Protein AF-A0A9K3D6G2-F1 (afdb_monomer_lite)

Foldseek 3Di:
DDDDPPPVDQFPDPPDPPPDPDPVCVPQKDKAQLQDCVLVVCDPPSVVQVLRIGIDGPVLSVLQHLAAEDDDDPVQFCWWDGRPDIDRDQDPDPNLRIKTKGADDDPVDRIHIYHRLQCLLSSLLSLLLSCVVPVVSVVCSVSHHDLVSSLVSNVVHAADPVLVVVQVVSCVVVVDGSVCNVPVVVSCVVCVVVD

InterPro domains:
  IPR007346 Endonuclease I [PF04231] (26-185)
  IPR007346 Endonuclease I [PTHR33607] (22-193)
  IPR044925 His-Me finger superfamily [SSF54060] (19-185)

Secondary structure (DSSP, 8-state):
----GGGTTSSS-----TT----TTTTTEEEEESS-GGGTTT-TTGGG-TTSEEEEEHHHHHHHTTPPB----GGGEEEEEETTEEESS--SS-GGG-EEEEES--SS-SEEEE--GGGHHHHHHHHHHHHHH-GGGGGGHHHHB-HHHHHHHHHHSPPPHHHHHHHHHHHHHHS---HHHH-THHHHHHHGGG-

Organism: NCBI:txid797122

Sequence (195 aa):
MGCNDQYQHIDYQMHFPRGETNTYYNGQVNCEHTVPQSLFDKEEPMRSDVHHLRPAWKDANSARSNYPFTEIPDEDVYKWYYLDYIRTKQPAKDLDNWSRVLKGVKPDYQYEWEPHVVSRGTIARCVMYFFTMYEDYMYQLEKVGDINLFLKWNDAYPPSDWDMTRNDNAEEWQGNRNPFVDHPELCERAYQDML

Structure (mmCIF, N/CA/C/O backbone):
data_AF-A0A9K3D6G2-F1
#
_entry.id   AF-A0A9K3D6G2-F1
#
loop_
_atom_site.group_PDB
_atom_site.id
_atom_site.type_symbol
_atom_site.label_atom_id
_atom_site.label_alt_id
_atom_site.label_comp_id
_atom_site.label_asym_id
_atom_site.label_entity_id
_atom_site.label_seq_id
_atom_site.pdbx_PDB_ins_code
_atom_site.Cartn_x
_atom_site.Cartn_y
_atom_site.Cartn_z
_atom_site.occupancy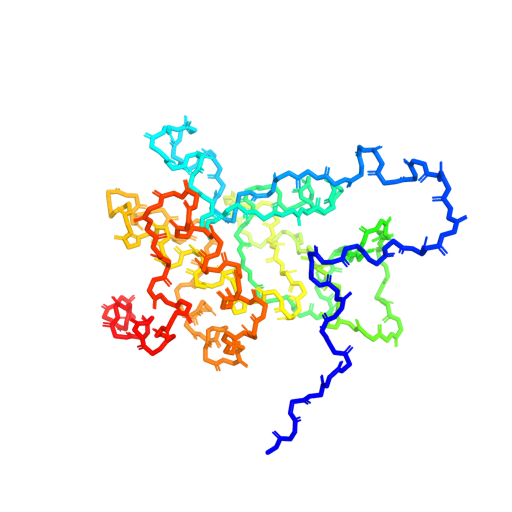
_atom_site.B_iso_or_equiv
_atom_site.auth_seq_id
_atom_site.auth_comp_id
_atom_site.auth_asym_id
_atom_site.auth_atom_id
_atom_site.pdbx_PDB_model_num
ATOM 1 N N . MET A 1 1 ? -3.318 -26.074 -8.808 1.00 34.91 1 MET A N 1
ATOM 2 C CA . MET A 1 1 ? -2.285 -25.273 -9.496 1.00 34.91 1 MET A CA 1
ATOM 3 C C . MET A 1 1 ? -1.314 -24.837 -8.422 1.00 34.91 1 MET A C 1
ATOM 5 O O . MET A 1 1 ? -1.763 -24.268 -7.440 1.00 34.91 1 MET A O 1
ATOM 9 N N . GLY A 1 2 ? -0.060 -25.283 -8.510 1.00 29.59 2 GLY A N 1
ATOM 10 C CA . GLY A 1 2 ? 0.918 -25.111 -7.437 1.00 29.59 2 GLY A CA 1
ATOM 11 C C . GLY A 1 2 ? 1.273 -23.642 -7.261 1.00 29.59 2 GLY A C 1
ATOM 12 O O . GLY A 1 2 ? 1.685 -23.002 -8.226 1.00 29.59 2 GLY A O 1
ATOM 13 N N . CYS A 1 3 ? 1.087 -23.133 -6.043 1.00 33.53 3 CYS A N 1
ATOM 14 C CA . CYS A 1 3 ? 1.686 -21.881 -5.607 1.00 33.53 3 CYS A CA 1
ATOM 15 C C . CYS A 1 3 ? 3.198 -22.022 -5.804 1.00 33.53 3 CYS A C 1
ATOM 17 O O . CYS A 1 3 ? 3.812 -22.964 -5.305 1.00 33.53 3 CYS A O 1
ATOM 19 N N . ASN A 1 4 ? 3.771 -21.176 -6.651 1.00 31.22 4 ASN A N 1
ATOM 20 C CA . ASN A 1 4 ? 5.179 -21.250 -6.987 1.00 31.22 4 ASN A CA 1
ATOM 21 C C . ASN A 1 4 ? 5.948 -20.657 -5.796 1.00 31.22 4 ASN A C 1
ATOM 23 O O . ASN A 1 4 ? 5.998 -19.438 -5.644 1.00 31.22 4 ASN A O 1
ATOM 27 N N . ASP A 1 5 ? 6.549 -21.510 -4.961 1.00 34.91 5 ASP A N 1
ATOM 28 C CA . ASP A 1 5 ? 7.344 -21.154 -3.765 1.00 34.91 5 ASP A CA 1
ATOM 29 C C . ASP A 1 5 ? 8.550 -20.229 -4.049 1.00 34.91 5 ASP A C 1
ATOM 31 O O . ASP A 1 5 ? 9.309 -19.872 -3.153 1.00 34.91 5 ASP A O 1
ATOM 35 N N . GLN A 1 6 ? 8.744 -19.800 -5.297 1.00 30.64 6 GLN A N 1
ATOM 36 C CA . GLN A 1 6 ? 9.822 -18.900 -5.705 1.00 30.64 6 GLN A CA 1
ATOM 37 C C . GLN A 1 6 ? 9.570 -17.425 -5.356 1.00 30.64 6 GLN A C 1
ATOM 39 O O . GLN A 1 6 ? 10.491 -16.618 -5.456 1.00 30.64 6 GLN A O 1
ATOM 44 N N . TYR A 1 7 ? 8.356 -17.074 -4.923 1.00 36.62 7 TYR A N 1
ATOM 45 C CA . TYR A 1 7 ? 7.963 -15.697 -4.601 1.00 36.62 7 TYR A CA 1
ATOM 46 C C . TYR A 1 7 ? 7.916 -15.391 -3.093 1.00 36.62 7 TYR A C 1
ATOM 48 O O . TYR A 1 7 ? 7.661 -14.252 -2.711 1.00 36.62 7 TYR A O 1
ATOM 56 N N . GLN A 1 8 ? 8.222 -16.363 -2.224 1.00 36.78 8 GLN A N 1
ATOM 57 C CA . GLN A 1 8 ? 8.076 -16.228 -0.763 1.00 36.78 8 GLN A CA 1
ATOM 58 C C . GLN A 1 8 ? 9.119 -15.322 -0.071 1.00 36.78 8 GLN A C 1
ATOM 60 O O . GLN A 1 8 ? 9.129 -15.219 1.155 1.00 36.78 8 GLN A O 1
ATOM 65 N N . HIS A 1 9 ? 10.032 -14.681 -0.808 1.00 43.44 9 HIS A N 1
ATOM 66 C CA . HIS A 1 9 ? 11.261 -14.133 -0.208 1.00 43.44 9 HIS A CA 1
ATOM 67 C C . HIS A 1 9 ? 11.603 -12.686 -0.567 1.00 43.44 9 HIS A C 1
ATOM 69 O O . HIS A 1 9 ? 12.723 -12.252 -0.307 1.00 43.44 9 HIS A O 1
ATOM 75 N N . ILE A 1 10 ? 10.671 -11.927 -1.143 1.00 43.28 10 ILE A N 1
ATOM 76 C CA . ILE A 1 10 ? 10.917 -10.516 -1.490 1.00 43.28 10 ILE A CA 1
ATOM 77 C C . ILE A 1 10 ? 10.096 -9.516 -0.675 1.00 43.28 10 ILE A C 1
ATOM 79 O O . ILE A 1 10 ? 10.413 -8.331 -0.714 1.00 43.28 10 ILE A O 1
ATOM 83 N N . ASP A 1 11 ? 9.126 -9.986 0.117 1.00 41.53 11 ASP A N 1
ATOM 84 C CA . ASP A 1 11 ? 8.379 -9.140 1.044 1.00 41.53 11 ASP A CA 1
ATOM 85 C C . ASP A 1 11 ? 8.816 -9.356 2.490 1.00 41.53 11 ASP A C 1
ATOM 87 O O . ASP A 1 11 ? 8.747 -10.458 3.032 1.00 41.53 11 ASP A O 1
ATOM 91 N N . TYR A 1 12 ? 9.271 -8.266 3.109 1.00 49.69 12 TYR A N 1
ATOM 92 C CA . TYR A 1 12 ? 9.470 -8.082 4.552 1.00 49.69 12 TYR A CA 1
ATOM 93 C C . TYR A 1 12 ? 10.438 -9.029 5.287 1.00 49.69 12 TYR A C 1
ATOM 95 O O . TYR A 1 12 ? 10.780 -8.761 6.440 1.00 49.69 12 TYR A O 1
ATOM 103 N N . GLN A 1 13 ? 10.962 -10.070 4.641 1.00 43.31 13 GLN A N 1
ATOM 104 C CA . GLN A 1 13 ? 12.148 -10.791 5.087 1.00 43.31 13 GLN A CA 1
ATOM 105 C C . GLN A 1 13 ? 13.383 -10.247 4.373 1.00 43.31 13 GLN A C 1
ATOM 107 O O . GLN A 1 13 ? 13.685 -10.599 3.236 1.00 43.31 13 GLN A O 1
ATOM 112 N N . MET A 1 14 ? 14.162 -9.435 5.084 1.00 47.28 14 MET A N 1
ATOM 113 C CA . MET A 1 14 ? 15.577 -9.317 4.753 1.00 47.28 14 MET A CA 1
ATOM 114 C C . MET A 1 14 ? 16.226 -10.647 5.135 1.00 47.28 14 MET A C 1
ATOM 116 O O . MET A 1 14 ? 16.333 -10.967 6.320 1.00 47.28 14 MET A O 1
ATOM 120 N N . HIS A 1 15 ? 16.629 -11.455 4.154 1.00 38.66 15 HIS A N 1
ATOM 121 C CA . HIS A 1 15 ? 17.453 -12.620 4.453 1.00 38.66 15 HIS A CA 1
ATOM 122 C C . HIS A 1 15 ? 18.828 -12.120 4.902 1.00 38.66 15 HIS A C 1
ATOM 124 O O . HIS A 1 15 ? 19.667 -11.763 4.079 1.00 38.66 15 HIS A O 1
ATOM 130 N N . PHE A 1 16 ? 19.050 -12.054 6.214 1.00 45.72 16 PHE A N 1
ATOM 131 C CA . PHE A 1 16 ? 20.369 -11.783 6.771 1.00 45.72 16 PHE A CA 1
ATOM 132 C C . PHE A 1 16 ? 21.244 -13.015 6.522 1.00 45.72 16 PHE A C 1
ATOM 134 O O . PHE A 1 16 ? 20.964 -14.066 7.113 1.00 45.72 16 PHE A O 1
ATOM 141 N N . PRO A 1 17 ? 22.294 -12.946 5.684 1.00 41.28 17 PRO A N 1
ATOM 142 C CA . PRO A 1 17 ? 23.240 -14.045 5.608 1.00 41.28 17 PRO A CA 1
ATOM 143 C C . PRO A 1 17 ? 23.823 -14.263 7.010 1.00 41.28 17 PRO A C 1
ATOM 145 O O . PRO A 1 17 ? 24.460 -13.378 7.586 1.00 41.28 17 PRO A O 1
ATOM 148 N N . ARG A 1 18 ? 23.572 -15.440 7.601 1.00 39.31 18 ARG A N 1
ATOM 149 C CA . ARG A 1 18 ? 24.208 -15.838 8.864 1.00 39.31 18 ARG A CA 1
ATOM 150 C C . ARG A 1 18 ? 25.716 -15.896 8.617 1.00 39.31 18 ARG A C 1
ATOM 152 O O . ARG A 1 18 ? 26.194 -16.842 8.002 1.00 39.31 18 ARG A O 1
ATOM 159 N N . GLY A 1 19 ? 26.448 -14.886 9.080 1.00 46.22 19 GLY A N 1
ATOM 160 C CA . GLY A 1 19 ? 27.905 -14.826 8.934 1.00 46.22 19 GLY A CA 1
ATOM 161 C C . GLY A 1 19 ? 28.498 -13.426 8.815 1.00 46.22 19 GLY A C 1
ATOM 162 O O . GLY A 1 19 ? 29.707 -13.287 8.970 1.00 46.22 19 GLY A O 1
ATOM 163 N N . GLU A 1 20 ? 27.684 -12.390 8.598 1.00 52.53 20 GLU A N 1
ATOM 164 C CA . GLU A 1 20 ? 28.182 -11.018 8.485 1.00 52.53 20 GLU A CA 1
ATOM 165 C C . GLU A 1 20 ? 27.753 -10.159 9.680 1.00 52.53 20 GLU A C 1
ATOM 167 O O . GLU A 1 20 ? 26.570 -9.983 9.955 1.00 52.53 20 GLU A O 1
ATOM 172 N N . THR A 1 21 ? 28.721 -9.568 10.384 1.00 51.25 21 THR A N 1
ATOM 173 C CA . THR A 1 21 ? 28.494 -8.523 11.402 1.00 51.25 21 THR A CA 1
ATOM 174 C C . THR A 1 21 ? 28.355 -7.135 10.763 1.00 51.25 21 THR A C 1
ATOM 176 O O . THR A 1 21 ? 28.722 -6.127 11.366 1.00 51.25 21 THR A O 1
ATOM 179 N N . ASN A 1 22 ? 27.924 -7.076 9.502 1.00 51.22 22 ASN A N 1
ATOM 180 C CA . ASN A 1 22 ? 27.900 -5.855 8.712 1.00 51.22 22 ASN A CA 1
ATOM 181 C C . ASN A 1 22 ? 26.559 -5.138 8.907 1.00 51.22 22 ASN A C 1
ATOM 183 O O . ASN A 1 22 ? 25.495 -5.713 8.693 1.00 51.22 22 ASN A O 1
ATOM 187 N N . THR A 1 23 ? 26.590 -3.862 9.286 1.00 53.00 23 THR A N 1
ATOM 188 C CA . THR A 1 23 ? 25.390 -3.037 9.515 1.00 53.00 23 THR A CA 1
ATOM 189 C C . THR A 1 23 ? 24.789 -2.506 8.210 1.00 53.00 23 THR A C 1
ATOM 191 O O . THR A 1 23 ? 24.212 -1.423 8.208 1.00 53.00 23 THR A O 1
ATOM 194 N N . TYR A 1 24 ? 24.963 -3.223 7.096 1.00 54.28 24 TYR A N 1
ATOM 195 C CA . TYR A 1 24 ? 24.691 -2.759 5.729 1.00 54.28 24 TYR A CA 1
ATOM 196 C C . TYR A 1 24 ? 23.280 -2.169 5.558 1.00 54.28 24 TYR A C 1
ATOM 198 O O . TYR A 1 24 ? 23.103 -1.187 4.850 1.00 54.28 24 TYR A O 1
ATOM 206 N N . TYR A 1 25 ? 22.305 -2.686 6.306 1.00 57.81 25 TYR A N 1
ATOM 207 C CA . TYR A 1 25 ? 20.902 -2.278 6.227 1.00 57.81 25 TYR A CA 1
ATOM 208 C C . TYR A 1 25 ? 20.491 -1.169 7.214 1.00 57.81 25 TYR A C 1
ATOM 210 O O . TYR A 1 25 ? 19.337 -0.731 7.215 1.00 57.81 25 TYR A O 1
ATOM 218 N N . ASN A 1 26 ? 21.407 -0.685 8.062 1.00 60.47 26 ASN A N 1
ATOM 219 C CA . ASN A 1 26 ? 21.105 0.350 9.050 1.00 60.47 26 ASN A CA 1
ATOM 220 C C . ASN A 1 26 ? 20.795 1.687 8.351 1.00 60.47 26 ASN A C 1
ATOM 222 O O . ASN A 1 26 ? 21.677 2.321 7.774 1.00 60.47 26 ASN A O 1
ATOM 226 N N . GLY A 1 27 ? 19.530 2.112 8.395 1.00 66.50 27 GLY A N 1
ATOM 227 C CA . GLY A 1 27 ? 19.051 3.350 7.771 1.00 66.50 27 GLY A CA 1
ATOM 228 C C . GLY A 1 27 ? 18.559 3.219 6.323 1.00 66.50 27 GLY A C 1
ATOM 229 O O . GLY A 1 27 ? 18.179 4.233 5.733 1.00 66.50 27 GLY A O 1
ATOM 230 N N . GLN A 1 28 ? 18.533 2.003 5.764 1.00 79.06 28 GLN A N 1
ATOM 231 C CA . GLN A 1 28 ? 18.017 1.734 4.414 1.00 79.06 28 GLN A CA 1
ATOM 232 C C . GLN A 1 28 ? 16.548 1.285 4.393 1.00 79.06 28 GLN A C 1
ATOM 234 O O . GLN A 1 28 ? 15.912 1.363 3.347 1.00 79.06 28 GLN A O 1
ATOM 239 N N . VAL A 1 29 ? 15.995 0.864 5.534 1.00 82.62 29 VAL A N 1
ATOM 240 C CA . VAL A 1 29 ? 14.584 0.479 5.693 1.00 82.62 29 VAL A CA 1
ATOM 241 C C . VAL A 1 29 ? 13.899 1.431 6.672 1.00 82.62 29 VAL A C 1
ATOM 243 O O . VAL A 1 29 ? 14.488 1.830 7.679 1.00 82.62 29 VAL A O 1
ATOM 246 N N . ASN A 1 30 ? 12.661 1.815 6.379 1.00 86.94 30 ASN A N 1
ATOM 247 C CA . ASN A 1 30 ? 11.806 2.628 7.239 1.00 86.94 30 ASN A CA 1
ATOM 248 C C . ASN A 1 30 ? 10.366 2.081 7.269 1.00 86.94 30 ASN A C 1
ATOM 250 O O . ASN A 1 30 ? 10.054 1.074 6.639 1.00 86.94 30 ASN A O 1
ATOM 254 N N . CYS A 1 31 ? 9.498 2.722 8.053 1.00 90.06 31 CYS A N 1
ATOM 255 C CA . CYS A 1 31 ? 8.085 2.362 8.135 1.00 90.06 31 CYS A CA 1
ATOM 256 C C . CYS A 1 31 ? 7.290 3.057 7.019 1.00 90.06 31 CYS A C 1
ATOM 258 O O . CYS A 1 31 ? 7.330 4.282 6.894 1.00 90.06 31 CYS A O 1
ATOM 260 N N . GLU A 1 32 ? 6.593 2.263 6.219 1.00 92.31 32 GLU A N 1
ATOM 261 C CA . GLU A 1 32 ? 5.608 2.650 5.217 1.00 92.31 32 GLU A CA 1
ATOM 262 C C . GLU A 1 32 ? 4.211 2.616 5.833 1.00 92.31 32 GLU A C 1
ATOM 264 O O . GLU A 1 32 ? 3.803 1.606 6.409 1.00 92.31 32 GLU A O 1
ATOM 269 N N . HIS A 1 33 ? 3.460 3.699 5.655 1.00 96.00 33 HIS A N 1
ATOM 270 C CA . HIS A 1 33 ? 2.028 3.735 5.939 1.00 96.00 33 HIS A CA 1
ATOM 271 C C . HIS A 1 33 ? 1.281 3.488 4.630 1.00 96.00 33 HIS A C 1
ATOM 273 O O . HIS A 1 33 ? 1.238 4.372 3.770 1.00 96.00 33 HIS A O 1
ATOM 279 N N . THR A 1 34 ? 0.692 2.300 4.462 1.00 95.44 34 THR A N 1
ATOM 280 C CA . THR A 1 34 ? -0.022 1.951 3.214 1.00 95.44 34 THR A CA 1
ATOM 281 C C . THR A 1 34 ? -1.141 2.949 2.900 1.00 95.44 34 THR A C 1
ATOM 283 O O . THR A 1 34 ? -1.304 3.327 1.741 1.00 95.44 34 THR A O 1
ATOM 286 N N . VAL A 1 35 ? -1.805 3.504 3.919 1.00 97.62 35 VAL A N 1
ATOM 287 C CA . VAL A 1 35 ? -2.588 4.743 3.800 1.00 97.62 35 VAL A CA 1
ATOM 288 C C . VAL A 1 35 ? -1.713 5.939 4.216 1.00 97.62 35 VAL A C 1
ATOM 290 O O . VAL A 1 35 ? -1.262 5.981 5.361 1.00 97.62 35 VAL A O 1
ATOM 293 N N . PRO A 1 36 ? -1.435 6.924 3.335 1.00 96.38 36 PRO A N 1
ATOM 294 C CA . PRO A 1 36 ? -0.521 8.022 3.652 1.00 96.38 36 PRO A CA 1
ATOM 295 C C . PRO A 1 36 ? -0.970 8.848 4.862 1.00 96.38 36 PRO A C 1
ATOM 297 O O . PRO A 1 36 ? -2.102 9.323 4.915 1.00 96.38 36 PRO A O 1
ATOM 300 N N . GLN A 1 37 ? -0.045 9.130 5.787 1.00 96.44 37 GLN A N 1
ATOM 301 C CA . GLN A 1 37 ? -0.346 9.892 7.010 1.00 96.44 37 GLN A CA 1
ATOM 302 C C . GLN A 1 37 ? -0.930 11.291 6.764 1.00 96.44 37 GLN A C 1
ATOM 304 O O . GLN A 1 37 ? -1.613 11.837 7.625 1.00 96.44 37 GLN A O 1
ATOM 309 N N . SER A 1 38 ? -0.658 11.890 5.601 1.00 95.31 38 SER A N 1
ATOM 310 C CA . SER A 1 38 ? -1.219 13.188 5.211 1.00 95.31 38 SER A CA 1
ATOM 311 C C . SER A 1 38 ? -2.732 13.164 4.995 1.00 95.31 38 SER A C 1
ATOM 313 O O . SER A 1 38 ? -3.329 14.229 4.913 1.00 95.31 38 SER A O 1
ATOM 315 N N . LEU A 1 39 ? -3.339 11.984 4.836 1.00 95.94 39 LEU A N 1
ATOM 316 C CA . LEU A 1 39 ? -4.782 11.843 4.644 1.00 95.94 39 LEU A CA 1
ATOM 317 C C . LEU A 1 39 ? -5.546 11.868 5.972 1.00 95.94 39 LEU A C 1
ATOM 319 O O . LEU A 1 39 ? -6.726 12.169 5.982 1.00 95.94 39 LEU A O 1
ATOM 323 N N . PHE A 1 40 ? -4.897 11.608 7.103 1.00 96.62 40 PHE A N 1
ATOM 324 C CA . PHE A 1 40 ? -5.565 11.561 8.408 1.00 96.62 40 PHE A CA 1
ATOM 325 C C . PHE A 1 40 ? -4.879 12.440 9.456 1.00 96.62 40 PHE A C 1
ATOM 327 O O . PHE A 1 40 ? -4.925 12.159 10.648 1.00 96.62 40 PHE A O 1
ATOM 334 N N . ASP A 1 41 ? -4.174 13.478 9.003 1.00 95.81 41 ASP A N 1
ATOM 335 C CA . ASP A 1 41 ? -3.493 14.461 9.855 1.00 95.81 41 ASP A CA 1
ATOM 336 C C . ASP A 1 41 ? -2.496 13.868 10.868 1.00 95.81 41 ASP A C 1
ATOM 338 O O . ASP A 1 41 ? -2.081 14.537 11.812 1.00 95.81 41 ASP A O 1
ATOM 342 N N . LYS A 1 42 ? -2.016 12.637 10.626 1.00 96.62 42 LYS A N 1
ATOM 343 C CA . LYS A 1 42 ? -1.142 11.873 11.540 1.00 96.62 42 LYS A CA 1
ATOM 344 C C . LYS A 1 42 ? -1.791 11.597 12.905 1.00 96.62 42 LYS A C 1
ATOM 346 O O . LYS A 1 42 ? -1.063 11.384 13.876 1.00 96.62 42 LYS A O 1
ATOM 351 N N . GLU A 1 43 ? -3.116 11.595 12.974 1.00 97.50 43 GLU A N 1
ATOM 352 C CA . GLU A 1 43 ? -3.859 11.338 14.204 1.00 97.50 43 GLU A CA 1
ATOM 353 C C . GLU A 1 43 ? -3.701 9.889 14.689 1.00 97.50 43 GLU A C 1
ATOM 355 O O . GLU A 1 43 ? -3.502 8.948 13.911 1.00 97.50 43 GLU A O 1
ATOM 360 N N . GLU A 1 44 ? -3.782 9.715 16.005 1.00 96.25 44 GLU A N 1
ATOM 361 C CA . GLU A 1 44 ? -3.852 8.402 16.649 1.00 96.25 44 GLU A CA 1
ATOM 362 C C . GLU A 1 44 ? -5.324 7.962 16.772 1.00 96.25 44 GLU A C 1
ATOM 364 O O . GLU A 1 44 ? -6.196 8.812 16.954 1.00 96.25 44 GLU A O 1
ATOM 369 N N . PRO A 1 45 ? -5.640 6.655 16.691 1.00 96.12 45 PRO A N 1
ATOM 370 C CA . PRO A 1 45 ? -4.718 5.513 16.640 1.00 96.12 45 PRO A CA 1
ATOM 371 C C . PRO A 1 45 ? -4.227 5.151 15.228 1.00 96.12 45 PRO A 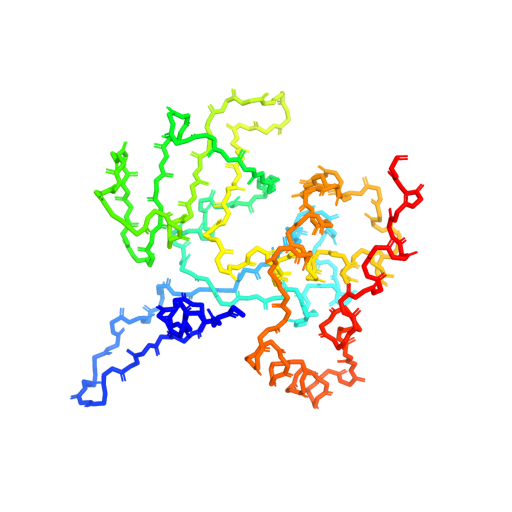C 1
ATOM 373 O O . PRO A 1 45 ? -3.371 4.282 15.085 1.00 96.12 45 PRO A O 1
ATOM 376 N N . MET A 1 46 ? -4.735 5.814 14.182 1.00 97.56 46 MET A N 1
ATOM 377 C CA . MET A 1 46 ? -4.417 5.494 12.784 1.00 97.56 46 MET A CA 1
ATOM 378 C C . MET A 1 46 ? -2.916 5.499 12.522 1.00 97.56 46 MET A C 1
ATOM 380 O O . MET A 1 46 ? -2.403 4.624 11.838 1.00 97.56 46 MET A O 1
ATOM 384 N N . ARG A 1 47 ? -2.169 6.459 13.064 1.00 97.31 47 ARG A N 1
ATOM 385 C CA . ARG A 1 47 ? -0.727 6.544 12.819 1.00 97.31 47 ARG A CA 1
ATOM 386 C C . ARG A 1 47 ? 0.053 5.325 13.323 1.00 97.31 47 ARG A C 1
ATOM 388 O O . ARG A 1 47 ? 1.071 4.986 12.708 1.00 97.31 47 ARG A O 1
ATOM 395 N N . SER A 1 48 ? -0.391 4.708 14.415 1.00 96.69 48 SER A N 1
ATOM 396 C CA . SER A 1 48 ? 0.276 3.579 15.069 1.00 96.69 48 SER A CA 1
ATOM 397 C C . SER A 1 48 ? -0.372 2.215 14.802 1.00 96.69 48 SER A C 1
ATOM 399 O O . SER A 1 48 ? 0.188 1.206 15.227 1.00 96.69 48 SER A O 1
ATOM 401 N N . ASP A 1 49 ? -1.488 2.155 14.066 1.00 98.00 49 ASP A N 1
ATOM 402 C CA . ASP A 1 49 ? -2.166 0.897 13.733 1.00 98.00 49 ASP A CA 1
ATOM 403 C C . ASP A 1 49 ? -1.310 -0.002 12.827 1.00 98.00 49 ASP A C 1
ATOM 405 O O . ASP A 1 49 ? -1.163 0.243 11.626 1.00 98.00 49 ASP A O 1
ATOM 409 N N . VAL A 1 50 ? -0.770 -1.090 13.393 1.00 96.62 50 VAL A N 1
ATOM 410 C CA . VAL A 1 50 ? 0.180 -1.967 12.708 1.00 96.62 50 VAL A CA 1
ATOM 411 C C . VAL A 1 50 ? -0.447 -2.717 11.543 1.00 96.62 50 VAL A C 1
ATOM 413 O O . VAL A 1 50 ? 0.291 -3.206 10.690 1.00 96.62 50 VAL A O 1
ATOM 416 N N . HIS A 1 51 ? -1.769 -2.809 11.426 1.00 97.19 51 HIS A N 1
ATOM 417 C CA . HIS A 1 51 ? -2.410 -3.510 10.314 1.00 97.19 51 HIS A CA 1
ATOM 418 C C . HIS A 1 51 ? -2.171 -2.832 8.968 1.00 97.19 51 HIS A C 1
ATOM 420 O O . HIS A 1 51 ? -2.248 -3.513 7.947 1.00 97.19 51 HIS A O 1
ATOM 426 N N . HIS A 1 52 ? -1.784 -1.551 8.943 1.00 95.94 52 HIS A N 1
ATOM 427 C CA . HIS A 1 52 ? -1.442 -0.823 7.711 1.00 95.94 52 HIS A CA 1
ATOM 428 C C . HIS A 1 52 ? 0.001 -0.275 7.676 1.00 95.94 52 HIS A C 1
ATOM 430 O O . HIS A 1 52 ? 0.389 0.361 6.690 1.00 95.94 52 HIS A O 1
ATOM 436 N N . LEU A 1 53 ? 0.820 -0.593 8.692 1.00 95.06 53 LEU A N 1
ATOM 437 C CA . LEU A 1 53 ? 2.257 -0.281 8.745 1.00 95.06 53 LEU A CA 1
ATOM 438 C C . LEU A 1 53 ? 3.116 -1.404 8.169 1.00 95.06 53 LEU A C 1
ATOM 440 O O . LEU A 1 53 ? 2.979 -2.568 8.547 1.00 95.06 53 LEU A O 1
ATOM 444 N N . ARG A 1 54 ? 4.067 -1.077 7.299 1.00 89.62 54 ARG A N 1
ATOM 445 C CA . ARG A 1 54 ? 4.903 -2.071 6.615 1.00 89.62 54 ARG A CA 1
ATOM 446 C C . ARG A 1 54 ? 6.373 -1.640 6.576 1.00 89.62 54 ARG A C 1
ATOM 448 O O . ARG A 1 54 ? 6.646 -0.463 6.386 1.00 89.62 54 ARG A O 1
ATOM 455 N N . PRO A 1 55 ? 7.354 -2.539 6.766 1.00 88.94 55 PRO A N 1
ATOM 456 C CA . PRO A 1 55 ? 8.752 -2.173 6.555 1.00 88.94 55 PRO A CA 1
ATOM 457 C C . PRO A 1 55 ? 9.043 -2.015 5.060 1.00 88.94 55 PRO A C 1
ATOM 459 O O . PRO A 1 55 ? 8.826 -2.942 4.295 1.00 88.94 55 PRO A O 1
ATOM 462 N N . ALA A 1 56 ? 9.573 -0.878 4.630 1.00 88.19 56 ALA A N 1
ATOM 463 C CA . ALA A 1 56 ? 9.882 -0.624 3.226 1.00 88.19 56 ALA A CA 1
ATOM 464 C C . ALA A 1 56 ? 11.292 -0.071 3.051 1.00 88.19 56 ALA A C 1
ATOM 466 O O . ALA A 1 56 ? 11.846 0.582 3.936 1.00 88.19 56 ALA A O 1
ATOM 467 N N . TRP A 1 57 ? 11.871 -0.303 1.876 1.00 88.62 57 TRP A N 1
ATOM 468 C CA . TRP A 1 57 ? 13.118 0.342 1.488 1.00 88.62 57 TRP A CA 1
ATOM 469 C C . TRP A 1 57 ? 12.918 1.848 1.384 1.00 88.62 57 TRP A C 1
ATOM 471 O O . TRP A 1 57 ? 11.996 2.316 0.719 1.00 88.62 57 TRP A O 1
ATOM 481 N N . LYS A 1 58 ? 13.800 2.612 2.028 1.00 89.00 58 LYS A N 1
ATOM 482 C CA . LYS A 1 58 ? 13.669 4.059 2.214 1.00 89.00 58 LYS A CA 1
ATOM 483 C C . LYS A 1 58 ? 13.504 4.807 0.896 1.00 89.00 58 LYS A C 1
ATOM 485 O O . LYS A 1 58 ? 12.693 5.724 0.827 1.00 89.00 58 LYS A O 1
ATOM 490 N N . ASP A 1 59 ? 14.249 4.421 -0.136 1.00 90.56 59 ASP A N 1
ATOM 491 C CA . ASP A 1 59 ? 14.161 5.071 -1.445 1.00 90.56 59 ASP A CA 1
ATOM 492 C C . ASP A 1 59 ? 12.845 4.751 -2.160 1.00 90.56 59 ASP A C 1
ATOM 494 O O . ASP A 1 59 ? 12.272 5.638 -2.789 1.00 90.56 59 ASP A O 1
ATOM 498 N N . ALA A 1 60 ? 12.338 3.522 -2.020 1.00 92.25 60 ALA A N 1
ATOM 499 C CA . ALA A 1 60 ? 11.038 3.131 -2.555 1.00 92.25 60 ALA A CA 1
ATOM 500 C C . ALA A 1 60 ? 9.889 3.817 -1.798 1.00 92.25 60 ALA A C 1
ATOM 502 O O . ALA A 1 60 ? 9.022 4.397 -2.434 1.00 92.25 60 ALA A O 1
ATOM 503 N N . ASN A 1 61 ? 9.923 3.845 -0.462 1.00 92.19 61 ASN A N 1
ATOM 504 C CA . ASN A 1 61 ? 8.956 4.570 0.375 1.00 92.19 61 ASN A CA 1
ATOM 505 C C . ASN A 1 61 ? 8.950 6.074 0.039 1.00 92.19 61 ASN A C 1
ATOM 507 O O . ASN A 1 61 ? 7.916 6.661 -0.275 1.00 92.19 61 ASN A O 1
ATOM 511 N N . SER A 1 62 ? 10.135 6.691 -0.013 1.00 92.19 62 SER A N 1
ATOM 512 C CA . SER A 1 62 ? 10.289 8.095 -0.411 1.00 92.19 62 SER A CA 1
ATOM 513 C C . SER A 1 62 ? 9.717 8.366 -1.809 1.00 92.19 62 SER A C 1
ATOM 515 O O . SER A 1 62 ? 9.056 9.382 -2.022 1.00 92.19 62 SER A O 1
ATOM 517 N N . ALA A 1 63 ? 9.937 7.450 -2.758 1.00 92.50 63 ALA A N 1
ATOM 518 C CA . ALA A 1 63 ? 9.399 7.550 -4.111 1.00 92.50 63 ALA A CA 1
ATOM 519 C C . ALA A 1 63 ? 7.886 7.295 -4.190 1.00 92.50 63 ALA A C 1
ATOM 521 O O . ALA A 1 63 ? 7.227 7.924 -5.015 1.00 92.50 63 ALA A O 1
ATOM 522 N N . ARG A 1 64 ? 7.334 6.424 -3.334 1.00 93.31 64 ARG A N 1
ATOM 523 C CA . ARG A 1 64 ? 5.893 6.176 -3.207 1.00 93.31 64 ARG A CA 1
ATOM 524 C C . ARG A 1 64 ? 5.168 7.431 -2.736 1.00 93.31 64 ARG A C 1
ATOM 526 O O . ARG A 1 64 ? 4.100 7.741 -3.255 1.00 93.31 64 ARG A O 1
ATOM 533 N N . SER A 1 65 ? 5.747 8.174 -1.790 1.00 92.94 65 SER A N 1
ATOM 534 C CA . SER A 1 65 ? 5.181 9.429 -1.278 1.00 92.94 65 SER A CA 1
ATOM 535 C C . SER A 1 65 ? 3.727 9.258 -0.792 1.00 92.94 65 SER A C 1
ATOM 537 O O . SER A 1 65 ? 3.442 8.370 0.004 1.00 92.94 65 SER A O 1
ATOM 539 N N . ASN A 1 66 ? 2.798 10.103 -1.243 1.00 92.31 66 ASN A N 1
ATOM 540 C CA . ASN A 1 66 ? 1.355 9.938 -1.067 1.00 92.31 66 ASN A CA 1
ATOM 541 C C . ASN A 1 66 ? 0.644 9.590 -2.388 1.00 92.31 66 ASN A C 1
ATOM 543 O O . ASN A 1 66 ? -0.537 9.904 -2.543 1.00 92.31 66 ASN A O 1
ATOM 547 N N . TYR A 1 67 ? 1.366 9.012 -3.352 1.00 93.88 67 TYR A N 1
ATOM 548 C CA . TYR A 1 67 ? 0.819 8.718 -4.672 1.00 93.88 67 TYR A CA 1
ATOM 549 C C . TYR A 1 67 ? -0.158 7.538 -4.619 1.00 93.88 67 TYR A C 1
ATOM 551 O O . TYR A 1 67 ? 0.092 6.572 -3.883 1.00 93.88 67 TYR A O 1
ATOM 559 N N . PRO A 1 68 ? -1.261 7.605 -5.388 1.00 94.94 68 PRO A N 1
ATOM 560 C CA . PRO A 1 68 ? -2.247 6.542 -5.416 1.00 94.94 68 PRO A CA 1
ATOM 561 C C . PRO A 1 68 ? -1.660 5.275 -6.039 1.00 94.94 68 PRO A C 1
ATOM 563 O O . PRO A 1 68 ? -0.792 5.328 -6.920 1.00 94.94 68 PRO A O 1
ATOM 566 N N . PHE A 1 69 ? -2.164 4.137 -5.577 1.00 96.62 69 PHE A N 1
ATOM 567 C CA . PHE A 1 69 ? -1.870 2.832 -6.131 1.00 96.62 69 PHE A CA 1
ATOM 568 C C . PHE A 1 69 ? -2.572 2.641 -7.477 1.00 96.62 69 PHE A C 1
ATOM 570 O O . PHE A 1 69 ? -3.739 2.99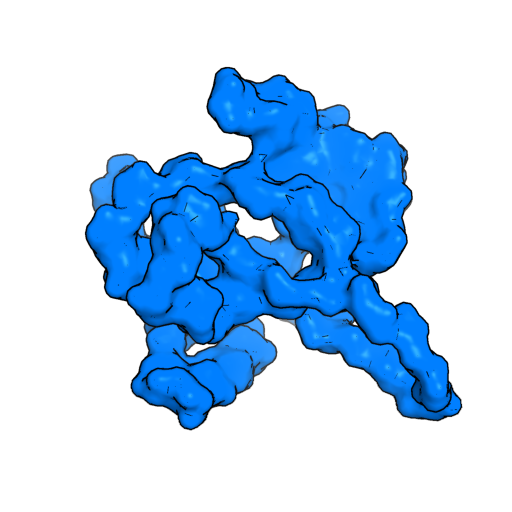9 -7.637 1.00 96.62 69 PHE A O 1
ATOM 577 N N . THR A 1 70 ? -1.852 2.064 -8.435 1.00 95.50 70 THR A N 1
ATOM 578 C CA . THR A 1 70 ? -2.356 1.757 -9.777 1.00 95.50 70 THR A CA 1
ATOM 579 C C . THR A 1 70 ? -1.629 0.544 -10.372 1.00 95.50 70 THR A C 1
ATOM 581 O O . THR A 1 70 ? -0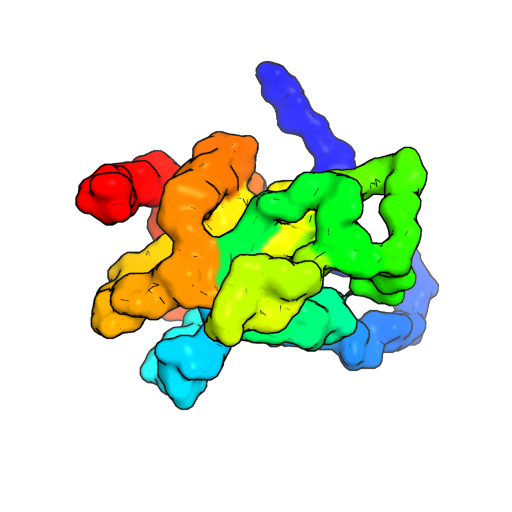.691 0.016 -9.771 1.00 95.50 70 THR A O 1
ATOM 584 N N . GLU A 1 71 ? -2.049 0.110 -11.559 1.00 95.19 71 GLU A N 1
ATOM 585 C CA . GLU A 1 71 ? -1.278 -0.778 -12.438 1.00 95.19 71 GLU A CA 1
ATOM 586 C C . GLU A 1 71 ? -0.742 0.037 -13.620 1.00 95.19 71 GLU A C 1
ATOM 588 O O . GLU A 1 71 ? -1.500 0.746 -14.281 1.00 95.19 71 GLU A O 1
ATOM 593 N N . ILE A 1 72 ? 0.566 -0.036 -13.870 1.00 93.50 72 ILE A N 1
ATOM 594 C CA . ILE A 1 72 ? 1.272 0.786 -14.852 1.00 93.50 72 ILE A CA 1
ATOM 595 C C . ILE A 1 72 ? 1.725 -0.125 -16.002 1.00 93.50 72 ILE A C 1
ATOM 597 O O . ILE A 1 72 ? 2.486 -1.071 -15.768 1.00 93.50 72 ILE A O 1
ATOM 601 N N . PRO A 1 73 ? 1.307 0.152 -17.251 1.00 91.56 73 PRO A N 1
ATOM 602 C CA . PRO A 1 73 ? 1.863 -0.516 -18.423 1.00 91.56 73 PRO A CA 1
ATOM 603 C C . PRO A 1 73 ? 3.388 -0.370 -18.469 1.00 91.56 73 PRO A C 1
ATOM 605 O O . PRO A 1 73 ? 3.921 0.705 -18.191 1.00 91.56 73 PRO A O 1
ATOM 608 N N . ASP A 1 74 ? 4.103 -1.440 -18.822 1.00 90.00 74 ASP A N 1
ATOM 609 C CA . ASP A 1 74 ? 5.574 -1.473 -18.790 1.00 90.00 74 ASP A CA 1
ATOM 610 C C . ASP A 1 74 ? 6.208 -0.331 -19.612 1.00 90.00 74 ASP A C 1
ATOM 612 O O . ASP A 1 74 ? 7.245 0.218 -19.227 1.00 90.00 74 ASP A O 1
ATOM 616 N N . GLU A 1 75 ? 5.573 0.050 -20.723 1.00 90.06 75 GLU A N 1
ATOM 617 C CA . GLU A 1 75 ? 5.971 1.146 -21.610 1.00 90.06 75 GLU A CA 1
ATOM 618 C C . GLU A 1 75 ? 5.882 2.542 -20.976 1.00 90.06 75 GLU A C 1
ATOM 620 O O . GLU A 1 75 ? 6.617 3.445 -21.387 1.00 90.06 75 GLU A O 1
ATOM 625 N N . ASP A 1 76 ? 5.037 2.708 -19.960 1.00 91.62 76 ASP A N 1
ATOM 626 C CA . ASP A 1 76 ? 4.775 3.986 -19.299 1.00 91.62 76 ASP A CA 1
ATOM 627 C C . ASP A 1 76 ? 5.602 4.156 -18.011 1.00 91.62 76 ASP A C 1
ATOM 629 O O . ASP A 1 76 ? 5.624 5.231 -17.398 1.00 91.62 76 ASP A O 1
ATOM 633 N N . VAL A 1 77 ? 6.335 3.118 -17.590 1.00 94.31 77 VAL A N 1
ATOM 634 C CA . VAL A 1 77 ? 7.120 3.154 -16.353 1.00 94.31 77 VAL A CA 1
ATOM 635 C C . VAL A 1 77 ? 8.245 4.186 -16.446 1.00 94.31 77 VAL A C 1
ATOM 637 O O . VAL A 1 77 ? 9.216 4.051 -17.192 1.00 94.31 77 VAL A O 1
ATOM 640 N N . TYR A 1 78 ? 8.174 5.195 -15.579 1.00 94.19 78 TYR A N 1
ATOM 641 C CA . TYR A 1 78 ? 9.197 6.226 -15.438 1.00 94.19 78 TYR A CA 1
ATOM 642 C C . TYR A 1 78 ? 10.429 5.718 -14.679 1.00 94.19 78 TYR A C 1
ATOM 644 O O . TYR A 1 78 ? 11.569 6.019 -15.052 1.00 94.19 78 TYR A O 1
ATOM 652 N N . LYS A 1 79 ? 10.216 4.967 -13.592 1.00 95.75 79 LYS A N 1
ATOM 653 C CA . LYS A 1 79 ? 11.283 4.389 -12.762 1.00 95.75 79 LYS A CA 1
ATOM 654 C C . LYS A 1 79 ? 10.870 3.064 -12.137 1.00 95.75 79 LYS A C 1
ATOM 656 O O . LYS A 1 79 ? 9.719 2.888 -11.757 1.00 95.75 79 LYS A O 1
ATOM 661 N N . TRP A 1 80 ? 11.861 2.199 -11.962 1.00 95.69 80 TRP A N 1
ATOM 662 C CA . TRP A 1 80 ? 11.758 0.877 -11.357 1.00 95.69 80 TRP A CA 1
ATOM 663 C C . TRP A 1 80 ? 12.534 0.843 -10.039 1.00 95.69 80 TRP A C 1
ATOM 665 O O . TRP A 1 80 ? 13.664 1.341 -9.984 1.00 95.69 80 TRP A O 1
ATOM 675 N N . TYR A 1 81 ? 11.953 0.220 -9.017 1.00 93.94 81 TYR A N 1
ATOM 676 C CA . TYR A 1 81 ? 12.510 0.078 -7.673 1.00 93.94 81 TYR A CA 1
ATOM 677 C C . TYR A 1 81 ? 12.480 -1.389 -7.230 1.00 93.94 81 TYR A C 1
ATOM 679 O O . TYR A 1 81 ? 11.427 -2.020 -7.257 1.00 93.94 81 TYR A O 1
ATOM 687 N N . TYR A 1 82 ? 13.622 -1.922 -6.801 1.00 90.19 82 TYR A N 1
ATOM 688 C CA . TYR A 1 82 ? 13.734 -3.251 -6.197 1.00 90.19 82 TYR A CA 1
ATOM 689 C C . TYR A 1 82 ? 14.825 -3.228 -5.136 1.00 90.19 82 TYR A C 1
ATOM 691 O O . TYR A 1 82 ? 15.987 -3.023 -5.471 1.00 90.19 82 TYR A O 1
ATOM 699 N N . LEU A 1 83 ? 14.467 -3.443 -3.871 1.00 85.12 83 LEU A N 1
ATOM 700 C CA . LEU A 1 83 ? 15.389 -3.279 -2.744 1.00 85.12 83 LEU A CA 1
ATOM 701 C C . LEU A 1 83 ? 16.079 -1.895 -2.779 1.00 85.12 83 LEU A C 1
ATOM 703 O O . LEU A 1 83 ? 15.400 -0.868 -2.786 1.00 85.12 83 LEU A O 1
ATOM 707 N N . ASP A 1 84 ? 17.409 -1.864 -2.846 1.00 82.00 84 ASP A N 1
ATOM 708 C CA . ASP A 1 84 ? 18.255 -0.677 -3.003 1.00 82.00 84 ASP A CA 1
ATOM 709 C C . ASP A 1 84 ? 18.555 -0.316 -4.476 1.00 82.00 84 ASP A C 1
ATOM 711 O O . ASP A 1 84 ? 19.256 0.657 -4.763 1.00 82.00 84 ASP A O 1
ATOM 715 N N . TYR A 1 85 ? 18.012 -1.065 -5.441 1.00 87.69 85 TYR A N 1
ATOM 716 C CA . TYR A 1 85 ? 18.192 -0.813 -6.868 1.00 87.69 85 TYR A CA 1
ATOM 717 C C . TYR A 1 85 ? 17.128 0.139 -7.417 1.00 87.69 85 TYR A C 1
ATOM 719 O O . TYR A 1 85 ? 15.927 -0.113 -7.321 1.00 87.69 85 TYR A O 1
ATOM 727 N N . ILE A 1 86 ? 17.586 1.183 -8.116 1.00 93.25 86 ILE A N 1
ATOM 728 C CA . ILE A 1 86 ? 16.738 2.143 -8.836 1.00 93.25 86 ILE A CA 1
ATOM 729 C C . ILE A 1 86 ? 17.150 2.167 -10.307 1.00 93.25 86 ILE A C 1
ATOM 731 O O . ILE A 1 86 ? 18.333 2.308 -10.630 1.00 93.25 86 ILE A O 1
ATOM 735 N N . ARG A 1 87 ? 16.186 2.048 -11.226 1.00 94.44 87 ARG A N 1
ATOM 736 C CA . ARG A 1 87 ? 16.447 2.040 -12.674 1.00 94.44 87 ARG A CA 1
ATOM 737 C C . ARG A 1 87 ? 15.481 2.930 -13.443 1.00 94.44 87 ARG A C 1
ATOM 739 O O . ARG A 1 87 ? 14.310 3.030 -13.110 1.00 94.44 87 ARG A O 1
ATOM 746 N N . THR A 1 88 ? 15.974 3.528 -14.524 1.00 94.12 88 THR A N 1
ATOM 747 C CA . THR A 1 88 ? 15.154 4.215 -15.543 1.00 94.12 88 THR A CA 1
ATOM 748 C C . THR A 1 88 ? 14.944 3.371 -16.799 1.00 94.12 88 THR A C 1
ATOM 750 O O . THR A 1 88 ? 14.241 3.780 -17.712 1.00 94.12 88 THR A O 1
ATOM 753 N N . LYS A 1 89 ? 15.585 2.199 -16.870 1.00 93.81 89 LYS A N 1
ATOM 754 C CA . LYS A 1 89 ? 15.422 1.223 -17.948 1.00 93.81 89 LYS A CA 1
ATOM 755 C C . LYS A 1 89 ? 14.776 -0.032 -17.386 1.00 93.81 89 LYS A C 1
ATOM 757 O O . LYS A 1 89 ? 15.167 -0.468 -16.300 1.00 93.81 89 LYS A O 1
ATOM 762 N N . GLN A 1 90 ? 13.864 -0.611 -18.161 1.00 94.25 90 GLN A N 1
ATOM 763 C CA . GLN A 1 90 ? 13.177 -1.847 -17.810 1.00 94.25 90 GLN A CA 1
ATOM 764 C C . GLN A 1 90 ? 14.184 -2.962 -17.451 1.00 94.25 90 GLN A C 1
ATOM 766 O O . GLN A 1 90 ? 15.162 -3.175 -18.181 1.00 94.25 90 GLN A O 1
ATOM 771 N N . PRO A 1 91 ? 14.004 -3.648 -16.307 1.00 92.56 91 PRO A N 1
ATOM 772 C CA . PRO A 1 91 ? 14.766 -4.842 -15.960 1.00 92.56 91 PRO A CA 1
ATOM 773 C C . PRO A 1 91 ? 14.562 -5.966 -16.986 1.00 92.56 91 PRO A C 1
ATOM 775 O O . PRO A 1 91 ? 13.507 -6.092 -17.587 1.00 92.56 91 PRO A O 1
ATOM 778 N N . ALA A 1 92 ? 15.571 -6.816 -17.186 1.00 89.69 92 ALA A N 1
ATOM 779 C CA . ALA A 1 92 ? 15.502 -7.873 -18.204 1.00 89.69 92 ALA A CA 1
ATOM 780 C C . ALA A 1 92 ? 14.630 -9.080 -17.804 1.00 89.69 92 ALA A C 1
ATOM 782 O O . ALA A 1 92 ? 14.272 -9.886 -18.657 1.00 89.69 92 ALA A O 1
ATOM 783 N N . LYS A 1 93 ? 14.359 -9.245 -16.507 1.00 87.81 93 LYS A N 1
ATOM 784 C CA . LYS A 1 93 ? 13.625 -10.372 -15.927 1.00 87.81 93 LYS A CA 1
ATOM 785 C C . LYS A 1 93 ? 13.013 -9.970 -14.590 1.00 87.81 93 LYS A C 1
ATOM 787 O O . LYS A 1 93 ? 13.386 -8.933 -14.035 1.00 87.81 93 LYS A O 1
ATOM 792 N N . ASP A 1 94 ? 12.145 -10.833 -14.073 1.00 88.31 94 ASP A N 1
ATOM 793 C CA . ASP A 1 94 ? 11.581 -10.741 -12.726 1.00 88.31 94 ASP A CA 1
ATOM 794 C C . ASP A 1 94 ? 10.837 -9.411 -12.487 1.00 88.31 94 ASP A C 1
ATOM 796 O O . ASP A 1 94 ? 10.904 -8.851 -11.398 1.00 88.31 94 ASP A O 1
ATOM 800 N N . LEU A 1 95 ? 10.152 -8.886 -13.516 1.00 89.62 95 LEU A N 1
ATOM 801 C CA . LEU A 1 95 ? 9.456 -7.585 -13.498 1.00 89.62 95 LEU A CA 1
ATOM 802 C C . LEU A 1 95 ? 8.415 -7.472 -12.379 1.00 89.62 95 LEU A C 1
ATOM 804 O O . LEU A 1 95 ? 8.155 -6.374 -11.889 1.00 89.62 95 LEU A O 1
ATOM 808 N N . ASP A 1 96 ? 7.859 -8.607 -11.967 1.00 89.81 96 ASP A N 1
ATOM 809 C CA . ASP A 1 96 ? 6.889 -8.729 -10.881 1.00 89.81 96 ASP A CA 1
ATOM 810 C C . ASP A 1 96 ? 7.479 -8.375 -9.515 1.00 89.81 96 ASP A C 1
ATOM 812 O O . ASP A 1 96 ? 6.735 -8.024 -8.605 1.00 89.81 96 ASP A O 1
ATOM 816 N N . ASN A 1 97 ? 8.806 -8.418 -9.372 1.00 89.06 97 ASN A N 1
ATOM 817 C CA . ASN A 1 97 ? 9.501 -8.074 -8.134 1.00 89.06 97 ASN A CA 1
ATOM 818 C C . ASN A 1 97 ? 9.780 -6.570 -8.017 1.00 89.06 97 ASN A C 1
ATOM 820 O O . ASN A 1 97 ? 10.233 -6.116 -6.972 1.00 89.06 97 ASN A O 1
ATOM 824 N N . TRP A 1 98 ? 9.538 -5.788 -9.071 1.00 92.75 98 TRP A N 1
ATOM 825 C CA . TRP A 1 98 ? 9.849 -4.364 -9.087 1.00 92.75 98 TRP A CA 1
ATOM 826 C C . TRP A 1 98 ? 8.598 -3.527 -8.854 1.00 92.75 98 TRP A C 1
ATOM 828 O O . TRP A 1 98 ? 7.597 -3.684 -9.553 1.00 92.75 98 TRP A O 1
ATOM 838 N N . SER A 1 99 ? 8.698 -2.574 -7.933 1.00 95.44 99 SER A N 1
ATOM 839 C CA . SER A 1 99 ? 7.743 -1.473 -7.848 1.00 95.44 99 SER A CA 1
ATOM 840 C C . SER A 1 99 ? 8.042 -0.441 -8.932 1.00 95.44 99 SER A C 1
ATOM 842 O O . SER A 1 99 ? 9.197 -0.248 -9.333 1.00 95.44 99 SER A O 1
ATOM 844 N N . ARG A 1 100 ? 7.004 0.230 -9.421 1.00 95.75 100 ARG A N 1
ATOM 845 C CA . ARG A 1 100 ? 7.065 1.105 -10.591 1.00 95.75 100 ARG A CA 1
ATOM 846 C C . ARG A 1 100 ? 6.426 2.447 -10.274 1.00 95.75 100 ARG A C 1
ATOM 848 O O . ARG A 1 100 ? 5.450 2.539 -9.536 1.00 95.75 100 ARG A O 1
ATOM 855 N N . VAL A 1 101 ? 6.996 3.491 -10.857 1.00 95.12 101 VAL A N 1
ATOM 856 C CA . VAL A 1 101 ? 6.468 4.855 -10.797 1.00 95.12 101 VAL A CA 1
ATOM 857 C C . VAL A 1 101 ? 6.050 5.269 -12.191 1.00 95.12 101 VAL A C 1
ATOM 859 O O . VAL A 1 101 ? 6.842 5.144 -13.126 1.00 95.12 101 VAL A O 1
ATOM 862 N N . LEU A 1 102 ? 4.863 5.846 -12.304 1.00 91.94 102 LEU A N 1
ATOM 863 C CA . LEU A 1 102 ? 4.380 6.528 -13.498 1.00 91.94 102 LEU A CA 1
ATOM 864 C C . LEU A 1 102 ? 4.484 8.036 -13.288 1.00 91.94 102 LEU A C 1
ATOM 866 O O . LEU A 1 102 ? 4.240 8.513 -12.184 1.00 91.94 102 LEU A O 1
ATOM 870 N N . LYS A 1 103 ? 4.847 8.800 -14.323 1.00 88.56 103 LYS A N 1
ATOM 871 C CA . LYS A 1 103 ? 4.908 10.268 -14.274 1.00 88.56 103 LYS A CA 1
ATOM 872 C C . LYS A 1 103 ? 3.862 10.874 -15.209 1.00 88.56 103 LYS A C 1
ATOM 874 O O . LYS A 1 103 ? 3.968 10.701 -16.416 1.00 88.56 103 LYS A O 1
ATOM 879 N N . GLY A 1 104 ? 2.960 11.691 -14.661 1.00 67.69 104 GLY A N 1
ATOM 880 C CA . GLY A 1 104 ? 2.138 12.625 -15.437 1.00 67.69 104 GLY A CA 1
ATOM 881 C C . GLY A 1 104 ? 0.785 12.104 -15.918 1.00 67.69 104 GLY A C 1
ATOM 882 O O . GLY A 1 104 ? 0.532 12.129 -17.117 1.00 67.69 104 GLY A O 1
ATOM 883 N N . VAL A 1 105 ? -0.103 11.711 -14.999 1.00 63.59 105 VAL A N 1
ATOM 884 C CA . VAL A 1 105 ? -1.434 11.195 -15.381 1.00 63.59 105 VAL A CA 1
ATOM 885 C C . VAL A 1 105 ? -2.606 12.003 -14.820 1.00 63.59 105 VAL A C 1
ATOM 887 O O . VAL A 1 105 ? -3.663 12.016 -15.448 1.00 63.59 105 VAL A O 1
ATOM 890 N N . LYS A 1 106 ? -2.459 12.748 -13.711 1.00 63.59 106 LYS A N 1
ATOM 891 C CA . LYS A 1 106 ? -3.597 13.462 -13.095 1.00 63.59 106 LYS A CA 1
ATOM 892 C C . LYS A 1 106 ? -3.266 14.903 -12.676 1.00 63.59 106 LYS A C 1
ATOM 894 O O . LYS A 1 106 ? -2.119 15.186 -12.337 1.00 63.59 106 LYS A O 1
ATOM 899 N N . PRO A 1 107 ? -4.255 15.821 -12.663 1.00 65.62 107 PRO A N 1
ATOM 900 C CA . PRO A 1 107 ? -4.071 17.195 -12.180 1.00 65.62 107 PRO A CA 1
ATOM 901 C C . PRO A 1 107 ? -3.582 17.259 -10.727 1.00 65.62 107 PRO A C 1
ATOM 903 O O . PRO A 1 107 ? -2.742 18.094 -10.398 1.00 65.62 107 PRO A O 1
ATOM 906 N N . ASP A 1 108 ? -4.071 16.339 -9.891 1.00 67.31 108 ASP A N 1
ATOM 907 C CA . ASP A 1 108 ? -3.822 16.326 -8.444 1.00 67.31 108 ASP A CA 1
ATOM 908 C C . ASP A 1 108 ? -2.600 15.484 -8.042 1.00 67.31 108 ASP A C 1
ATOM 910 O O . ASP A 1 108 ? -2.082 15.627 -6.934 1.00 67.31 108 ASP A O 1
ATOM 914 N N . TYR A 1 109 ? -2.094 14.641 -8.953 1.00 68.50 109 TYR A N 1
ATOM 915 C CA . TYR A 1 109 ? -0.970 13.740 -8.699 1.00 68.50 109 TYR A CA 1
ATOM 916 C C . TYR A 1 109 ? 0.024 13.758 -9.856 1.00 68.50 109 TYR A C 1
ATOM 918 O O . TYR A 1 109 ? -0.257 13.319 -10.971 1.00 68.50 109 TYR A O 1
ATOM 926 N N . GLN A 1 110 ? 1.242 14.221 -9.570 1.00 81.50 110 GLN A N 1
ATOM 927 C CA . GLN A 1 110 ? 2.328 14.200 -10.554 1.00 81.50 110 GLN A CA 1
ATOM 928 C C . GLN A 1 110 ? 2.812 12.779 -10.875 1.00 81.50 110 GLN A C 1
ATOM 930 O O . GLN A 1 110 ? 3.430 12.576 -11.924 1.00 81.50 110 GLN A O 1
ATOM 935 N N . TYR A 1 111 ? 2.539 11.821 -9.988 1.00 91.69 111 TYR A N 1
ATOM 936 C CA . TYR A 1 111 ? 2.978 10.439 -10.104 1.00 91.69 111 TYR A CA 1
ATOM 937 C C . TYR A 1 111 ? 1.926 9.472 -9.556 1.00 91.69 111 TYR A C 1
ATOM 939 O O . TYR A 1 111 ? 1.108 9.852 -8.720 1.00 91.69 111 TYR A O 1
ATOM 947 N N . GLU A 1 112 ? 1.991 8.225 -10.012 1.00 93.44 112 GLU A N 1
ATOM 948 C CA . GLU A 1 112 ? 1.239 7.083 -9.479 1.00 93.44 112 GLU A CA 1
ATOM 949 C C . GLU A 1 112 ? 2.218 5.944 -9.164 1.00 93.44 112 GLU A C 1
ATOM 951 O O . GLU A 1 112 ? 3.327 5.901 -9.718 1.00 93.44 112 GLU A O 1
ATOM 956 N N . TRP A 1 113 ? 1.831 5.048 -8.257 1.00 95.50 113 TRP A N 1
ATOM 957 C CA . TRP A 1 113 ? 2.692 3.979 -7.758 1.00 95.50 113 TRP A CA 1
ATOM 958 C C . TRP A 1 113 ? 2.081 2.603 -8.015 1.00 95.50 113 TRP A C 1
ATOM 960 O O . TRP A 1 113 ? 0.971 2.315 -7.582 1.00 95.50 113 TRP A O 1
ATOM 970 N N . GLU A 1 114 ? 2.833 1.710 -8.643 1.00 96.06 114 GLU A N 1
ATOM 971 C CA . GLU A 1 114 ? 2.492 0.291 -8.716 1.00 96.06 114 GLU A CA 1
ATOM 972 C C . GLU A 1 114 ? 3.457 -0.484 -7.815 1.00 96.06 114 GLU A C 1
ATOM 974 O O . GLU A 1 114 ? 4.673 -0.447 -8.036 1.00 96.06 114 GLU A O 1
ATOM 979 N N . PRO A 1 115 ? 2.967 -1.183 -6.781 1.00 95.50 115 PRO A N 1
ATOM 980 C CA . PRO A 1 115 ? 3.813 -2.042 -5.979 1.00 95.50 115 PRO A CA 1
ATOM 981 C C . PRO A 1 115 ? 4.173 -3.298 -6.776 1.00 95.50 115 PRO A C 1
ATOM 983 O O . PRO A 1 115 ? 3.450 -3.730 -7.686 1.00 95.50 115 PRO A O 1
ATOM 986 N N . HIS A 1 116 ? 5.275 -3.930 -6.388 1.00 91.12 116 HIS A N 1
ATOM 987 C CA . HIS A 1 116 ? 5.591 -5.265 -6.870 1.00 91.12 116 HIS A CA 1
ATOM 988 C C . HIS A 1 116 ? 4.436 -6.239 -6.586 1.00 91.12 116 HIS A C 1
ATOM 990 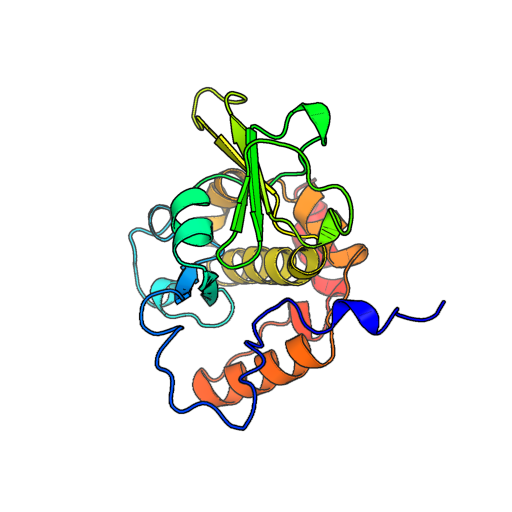O O . HIS A 1 116 ? 3.675 -6.105 -5.623 1.00 91.12 116 HIS A O 1
ATOM 996 N N . VAL A 1 117 ? 4.299 -7.230 -7.458 1.00 91.62 117 VAL A N 1
ATOM 997 C CA . VAL A 1 117 ? 3.106 -8.068 -7.585 1.00 91.62 117 VAL A CA 1
ATOM 998 C C . VAL A 1 117 ? 2.755 -8.786 -6.287 1.00 91.62 117 VAL A C 1
ATOM 1000 O O . VAL A 1 117 ? 1.598 -8.769 -5.877 1.00 91.62 117 VAL A O 1
ATOM 1003 N N . VAL A 1 118 ? 3.749 -9.347 -5.597 1.00 86.12 118 VAL A N 1
ATOM 1004 C CA . VAL A 1 118 ? 3.507 -10.141 -4.381 1.00 86.12 118 VAL A CA 1
ATOM 1005 C C . VAL A 1 118 ? 2.925 -9.329 -3.215 1.00 86.12 118 VAL A C 1
ATOM 1007 O O . VAL A 1 118 ? 2.251 -9.895 -2.363 1.00 86.12 118 VAL A O 1
ATOM 1010 N N . SER A 1 119 ? 3.116 -8.005 -3.206 1.00 90.88 119 SER A N 1
ATOM 1011 C CA . SER A 1 119 ? 2.613 -7.113 -2.152 1.00 90.88 119 SER A CA 1
ATOM 1012 C C . SER A 1 119 ? 1.156 -6.697 -2.361 1.00 90.88 119 SER A C 1
ATOM 1014 O O . SER A 1 119 ? 0.523 -6.165 -1.449 1.00 90.88 119 SER A O 1
ATOM 1016 N N . ARG A 1 120 ? 0.606 -6.897 -3.565 1.00 95.50 120 ARG A N 1
ATOM 1017 C CA . ARG A 1 120 ? -0.682 -6.327 -3.989 1.00 95.50 120 ARG A CA 1
ATOM 1018 C C . ARG A 1 120 ? -1.845 -6.757 -3.110 1.00 95.50 120 ARG A C 1
ATOM 1020 O O . ARG A 1 120 ? -2.592 -5.902 -2.642 1.00 95.50 120 ARG A O 1
ATOM 1027 N N . GLY A 1 121 ? -1.970 -8.058 -2.849 1.00 97.06 121 GLY A N 1
ATOM 1028 C CA . GLY A 1 121 ? -3.036 -8.591 -1.999 1.00 97.06 121 GLY A CA 1
ATOM 1029 C C . GLY A 1 121 ? -2.963 -8.043 -0.576 1.00 97.06 121 GLY A C 1
ATOM 1030 O O . GLY A 1 121 ? -3.963 -7.598 -0.015 1.00 97.06 121 GLY A O 1
ATOM 1031 N N . THR A 1 122 ? -1.761 -8.008 -0.002 1.00 96.38 122 THR A N 1
ATOM 1032 C CA . THR A 1 122 ? -1.534 -7.485 1.348 1.00 96.38 122 THR A CA 1
ATOM 1033 C C . THR A 1 122 ? -1.834 -5.990 1.428 1.00 96.38 122 THR A C 1
ATOM 1035 O O . THR A 1 122 ? -2.543 -5.574 2.341 1.00 96.38 122 THR A O 1
ATOM 1038 N N . ILE A 1 123 ? -1.384 -5.187 0.457 1.00 97.88 123 ILE A N 1
ATOM 1039 C CA . ILE A 1 123 ? -1.709 -3.754 0.370 1.00 97.88 123 ILE A CA 1
ATOM 1040 C C . ILE A 1 123 ? -3.220 -3.551 0.257 1.00 97.88 123 ILE A C 1
ATOM 1042 O O . ILE A 1 123 ? -3.772 -2.744 1.001 1.00 97.88 123 ILE A O 1
ATOM 1046 N N . ALA A 1 124 ? -3.893 -4.305 -0.613 1.00 98.38 124 ALA A N 1
ATOM 1047 C CA . ALA A 1 124 ? -5.337 -4.216 -0.789 1.00 98.38 124 ALA A CA 1
ATOM 1048 C C . ALA A 1 124 ? -6.085 -4.454 0.532 1.00 98.38 124 ALA A C 1
ATOM 1050 O O . ALA A 1 124 ? -6.902 -3.630 0.943 1.00 98.38 124 ALA A O 1
ATOM 1051 N N . ARG A 1 125 ? -5.745 -5.528 1.254 1.00 98.50 125 ARG A N 1
ATOM 1052 C CA . ARG A 1 125 ? -6.342 -5.842 2.562 1.00 98.50 125 ARG A CA 1
ATOM 1053 C C . ARG A 1 125 ? -5.987 -4.828 3.647 1.00 98.50 125 ARG A C 1
ATOM 1055 O O . ARG A 1 125 ? -6.820 -4.568 4.508 1.00 98.50 125 ARG A O 1
ATOM 1062 N N . CYS A 1 126 ? -4.786 -4.245 3.629 1.00 98.31 126 CYS A N 1
ATOM 1063 C CA . CYS A 1 126 ? -4.406 -3.157 4.538 1.00 98.31 126 CYS A CA 1
ATOM 1064 C C . CYS A 1 126 ? -5.253 -1.902 4.310 1.00 98.31 126 CYS A C 1
ATOM 1066 O O . CYS A 1 126 ? -5.752 -1.319 5.270 1.00 98.31 126 CYS A O 1
ATOM 1068 N N . VAL A 1 127 ? -5.417 -1.499 3.047 1.00 98.56 127 VAL A N 1
ATOM 1069 C CA . VAL A 1 127 ? -6.187 -0.309 2.670 1.00 98.56 127 VAL A CA 1
ATOM 1070 C C . VAL A 1 127 ? -7.665 -0.505 3.003 1.00 98.56 127 VAL A C 1
ATOM 1072 O O . VAL A 1 127 ? -8.242 0.335 3.689 1.00 98.56 127 VAL A O 1
ATOM 1075 N N . MET A 1 128 ? -8.261 -1.633 2.605 1.00 98.56 128 MET A N 1
ATOM 1076 C CA . MET A 1 128 ? -9.654 -1.946 2.944 1.00 98.56 128 MET A CA 1
ATOM 1077 C C . MET A 1 128 ? -9.861 -2.035 4.459 1.00 98.56 128 MET A C 1
ATOM 1079 O O . MET A 1 128 ? -10.811 -1.462 4.979 1.00 98.56 128 MET A O 1
ATOM 1083 N N . TYR A 1 129 ? -8.948 -2.669 5.202 1.00 98.50 129 TYR A N 1
ATOM 1084 C CA . TYR A 1 129 ? -9.014 -2.693 6.667 1.00 98.50 129 TYR A CA 1
ATOM 1085 C C . TYR A 1 129 ? -9.041 -1.287 7.261 1.00 98.50 129 TYR A C 1
ATOM 1087 O O . TYR A 1 129 ? -9.926 -0.984 8.059 1.00 98.50 129 TYR A O 1
ATOM 1095 N N . PHE A 1 130 ? -8.102 -0.429 6.850 1.00 98.62 130 PHE A N 1
ATOM 1096 C CA . PHE A 1 130 ? -7.987 0.928 7.376 1.00 98.62 130 PHE A CA 1
ATOM 1097 C C . PHE A 1 130 ? -9.308 1.675 7.211 1.00 98.62 130 PHE A C 1
ATOM 1099 O O . PHE A 1 130 ? -9.844 2.233 8.161 1.00 98.62 130 PHE A O 1
ATOM 1106 N N . PHE A 1 131 ? -9.859 1.637 6.005 1.00 98.25 131 PHE A N 1
ATOM 1107 C CA . PHE A 1 131 ? -11.073 2.358 5.668 1.00 98.25 131 PHE A CA 1
ATOM 1108 C C . PHE A 1 131 ? -12.339 1.736 6.280 1.00 98.25 131 PHE A C 1
ATOM 1110 O O . PHE A 1 131 ? -13.287 2.459 6.562 1.00 98.25 131 PHE A O 1
ATOM 1117 N N . THR A 1 132 ? -12.336 0.434 6.583 1.00 97.31 132 THR A N 1
ATOM 1118 C CA . THR A 1 132 ? -13.411 -0.207 7.362 1.00 97.31 132 THR A CA 1
ATOM 1119 C C . THR A 1 132 ? -13.355 0.183 8.842 1.00 97.31 132 THR A C 1
ATOM 1121 O O . THR A 1 132 ? -14.394 0.393 9.458 1.00 97.31 132 THR A O 1
ATOM 1124 N N . MET A 1 133 ? -12.160 0.273 9.437 1.00 97.06 133 MET A N 1
ATOM 1125 C CA . MET A 1 133 ? -12.005 0.620 10.859 1.00 97.06 133 MET A CA 1
ATOM 1126 C C . MET A 1 133 ? -12.143 2.121 11.129 1.00 97.06 133 MET A C 1
ATOM 1128 O O . MET A 1 133 ? -12.581 2.518 12.207 1.00 97.06 133 MET A O 1
ATOM 1132 N N . TYR A 1 134 ? -11.766 2.954 10.161 1.00 97.50 134 TYR A N 1
ATOM 1133 C CA . TYR A 1 134 ? -11.767 4.411 10.258 1.00 97.50 134 TYR A CA 1
ATOM 1134 C C . TYR A 1 134 ? -12.744 5.007 9.244 1.00 97.50 134 TYR A C 1
ATOM 1136 O O . TYR A 1 134 ? -12.356 5.757 8.346 1.00 97.50 134 TYR A O 1
ATOM 1144 N N . GLU A 1 135 ? -14.021 4.646 9.389 1.00 95.56 135 GLU A N 1
ATOM 1145 C CA . GLU A 1 135 ? -15.075 4.942 8.411 1.00 95.56 135 GLU A CA 1
ATOM 1146 C C . GLU A 1 135 ? -15.239 6.441 8.107 1.00 95.56 135 GLU A C 1
ATOM 1148 O O . GLU A 1 135 ? -15.531 6.819 6.971 1.00 95.56 135 GLU A O 1
ATOM 1153 N N . ASP A 1 136 ? -14.949 7.313 9.078 1.00 96.44 136 ASP A N 1
ATOM 1154 C CA . ASP A 1 136 ? -14.975 8.768 8.901 1.00 96.44 136 ASP A CA 1
ATOM 1155 C C . ASP A 1 136 ? -14.027 9.247 7.790 1.00 96.44 136 ASP A C 1
ATOM 1157 O O . ASP A 1 136 ? -14.249 10.303 7.203 1.00 96.44 136 ASP A O 1
ATOM 1161 N N . TYR A 1 137 ? -12.994 8.467 7.454 1.00 97.00 137 TYR A N 1
ATOM 1162 C CA . TYR A 1 137 ? -12.021 8.776 6.406 1.00 97.00 137 TYR A CA 1
ATOM 1163 C C . TYR A 1 137 ? -12.348 8.129 5.056 1.00 97.00 137 TYR A C 1
ATOM 1165 O O . TYR A 1 137 ? -11.611 8.365 4.099 1.00 97.00 137 TYR A O 1
ATOM 1173 N N . MET A 1 138 ? -13.451 7.379 4.923 1.00 96.00 138 MET A N 1
ATOM 1174 C CA . MET A 1 138 ? -13.850 6.681 3.685 1.00 96.00 138 MET A CA 1
ATOM 1175 C C . MET A 1 138 ? -13.807 7.559 2.432 1.00 96.00 138 MET A C 1
ATOM 1177 O O . MET A 1 138 ? -13.398 7.103 1.366 1.00 96.00 138 MET A O 1
ATOM 1181 N N . TYR A 1 139 ? -14.151 8.843 2.558 1.00 95.19 139 TYR A N 1
ATOM 1182 C CA . TYR A 1 139 ? -14.112 9.819 1.461 1.00 95.19 139 TYR A CA 1
ATOM 1183 C C . TYR A 1 139 ? -12.706 10.055 0.872 1.00 95.19 139 TYR A C 1
ATOM 1185 O O . TYR A 1 139 ? -12.558 10.760 -0.126 1.00 95.19 139 TYR A O 1
ATOM 1193 N N . GLN A 1 140 ? -11.658 9.514 1.497 1.00 96.25 140 GLN A N 1
ATOM 1194 C CA . GLN A 1 140 ? -10.274 9.600 1.037 1.00 96.25 140 GLN A CA 1
ATOM 1195 C C . GLN A 1 140 ? -9.777 8.327 0.351 1.00 96.25 140 GLN A C 1
ATOM 1197 O O . GLN A 1 140 ? -8.644 8.333 -0.129 1.00 96.25 140 GLN A O 1
ATOM 1202 N N . LEU A 1 141 ? -10.589 7.267 0.261 1.00 96.62 141 LEU A N 1
ATOM 1203 C CA . LEU A 1 141 ? -10.209 5.999 -0.370 1.00 96.62 141 LEU A CA 1
ATOM 1204 C C . LEU A 1 141 ? -9.677 6.199 -1.795 1.00 96.62 141 LEU A C 1
ATOM 1206 O O . LEU A 1 141 ? -8.578 5.745 -2.104 1.00 96.62 141 LEU A O 1
ATOM 1210 N N . GLU A 1 142 ? -10.378 6.982 -2.617 1.00 94.44 142 GLU A N 1
ATOM 1211 C CA . GLU A 1 142 ? -9.981 7.258 -4.007 1.00 94.44 142 GLU A CA 1
ATOM 1212 C C . GLU A 1 142 ? -8.641 8.005 -4.130 1.00 94.44 142 GLU A C 1
ATOM 1214 O O . GLU A 1 142 ? -7.984 7.951 -5.170 1.00 94.44 142 GLU A O 1
ATOM 1219 N N . LYS A 1 143 ? -8.187 8.678 -3.061 1.00 94.56 143 LYS A N 1
ATOM 1220 C CA . LYS A 1 143 ? -6.853 9.297 -3.012 1.00 94.56 143 LYS A CA 1
ATOM 1221 C C . LYS A 1 143 ? -5.739 8.271 -2.811 1.00 94.56 143 LYS A C 1
ATOM 1223 O O . LYS A 1 143 ? -4.581 8.582 -3.081 1.00 94.56 143 LYS A O 1
ATOM 1228 N N . VAL A 1 144 ? -6.074 7.089 -2.294 1.00 96.69 144 VAL A N 1
ATOM 1229 C CA . VAL A 1 144 ? -5.152 5.966 -2.080 1.00 96.69 144 VAL A CA 1
ATOM 1230 C C . VAL A 1 144 ? -5.165 5.019 -3.274 1.00 96.69 144 VAL A C 1
ATOM 1232 O O . VAL A 1 144 ? -4.109 4.514 -3.637 1.00 96.69 144 VAL A O 1
ATOM 1235 N N . GLY A 1 145 ? -6.318 4.787 -3.895 1.00 95.44 145 GLY A N 1
ATOM 1236 C CA . GLY A 1 145 ? -6.458 3.968 -5.099 1.00 95.44 145 GLY A CA 1
ATOM 1237 C C . GLY A 1 145 ? -7.916 3.612 -5.381 1.00 95.44 145 GLY A C 1
ATOM 1238 O O . GLY A 1 145 ? -8.794 3.855 -4.556 1.00 95.44 145 GLY A O 1
ATOM 1239 N N . ASP A 1 146 ? -8.167 3.043 -6.558 1.00 95.56 146 ASP A N 1
ATOM 1240 C CA . ASP A 1 146 ? -9.499 2.576 -6.957 1.00 95.56 146 ASP A CA 1
ATOM 1241 C C . ASP A 1 146 ? -9.894 1.328 -6.149 1.00 95.56 146 ASP A C 1
ATOM 1243 O O . ASP A 1 146 ? -9.115 0.377 -6.036 1.00 95.56 146 ASP A O 1
ATOM 1247 N N . ILE A 1 147 ? -11.112 1.298 -5.606 1.00 97.50 147 ILE A N 1
ATOM 1248 C CA . ILE A 1 147 ? -11.608 0.129 -4.876 1.00 97.50 147 ILE A CA 1
ATOM 1249 C C . ILE A 1 147 ? -11.678 -1.121 -5.763 1.00 97.50 147 ILE A C 1
ATOM 1251 O O . ILE A 1 147 ? -11.331 -2.209 -5.304 1.00 97.50 147 ILE A O 1
ATOM 1255 N N . ASN A 1 148 ? -11.997 -0.974 -7.053 1.00 97.25 148 ASN A N 1
ATOM 1256 C CA . ASN A 1 148 ? -11.976 -2.074 -8.020 1.00 97.25 148 ASN A CA 1
ATOM 1257 C C . ASN A 1 148 ? -10.589 -2.703 -8.135 1.00 97.25 148 ASN A C 1
ATOM 1259 O O . ASN A 1 148 ? -10.454 -3.921 -8.262 1.00 97.25 148 ASN A O 1
ATOM 1263 N N . LEU A 1 149 ? -9.545 -1.874 -8.078 1.00 97.75 149 LEU A N 1
ATOM 1264 C CA . LEU A 1 149 ? -8.167 -2.342 -8.121 1.00 97.75 149 LEU A CA 1
ATOM 1265 C C . LEU A 1 149 ? -7.836 -3.163 -6.874 1.00 97.75 149 LEU A C 1
ATOM 1267 O O . LEU A 1 149 ? -7.238 -4.232 -6.987 1.00 97.75 149 LEU A O 1
ATOM 1271 N N . PHE A 1 150 ? -8.245 -2.698 -5.693 1.00 98.44 150 PHE A N 1
ATOM 1272 C CA . PHE A 1 150 ? -7.996 -3.421 -4.448 1.00 98.44 150 PHE A CA 1
ATOM 1273 C C . PHE A 1 150 ? -8.788 -4.729 -4.362 1.00 98.44 150 PHE A C 1
ATOM 1275 O O . PHE A 1 150 ? -8.220 -5.741 -3.954 1.00 98.44 150 PHE A O 1
ATOM 1282 N N . LEU A 1 151 ? -10.046 -4.756 -4.808 1.00 98.25 151 LEU A N 1
ATOM 1283 C CA . LEU A 1 151 ? -10.829 -5.992 -4.901 1.00 98.25 151 LEU A CA 1
ATOM 1284 C C . LEU A 1 151 ? -10.170 -6.995 -5.857 1.00 98.25 151 LEU A C 1
ATOM 1286 O O . LEU A 1 151 ? -9.915 -8.138 -5.472 1.00 98.25 151 LEU A O 1
ATOM 1290 N N . LYS A 1 152 ? -9.764 -6.538 -7.049 1.00 97.94 152 LYS A N 1
ATOM 1291 C CA . LYS A 1 152 ? -9.000 -7.339 -8.018 1.00 97.94 152 LYS A CA 1
ATOM 1292 C C . LYS A 1 152 ? -7.712 -7.901 -7.410 1.00 97.94 152 LYS A C 1
ATOM 1294 O O . LYS A 1 152 ? -7.395 -9.071 -7.604 1.00 97.94 152 LYS A O 1
ATOM 1299 N N . TRP A 1 153 ? -6.942 -7.081 -6.699 1.00 98.25 153 TRP A N 1
ATOM 1300 C CA . TRP A 1 153 ? -5.695 -7.516 -6.067 1.00 98.25 153 TRP A CA 1
ATOM 1301 C C . TRP A 1 153 ? -5.922 -8.504 -4.928 1.00 98.25 153 TRP A C 1
ATOM 1303 O O . TRP A 1 153 ? -5.135 -9.434 -4.775 1.00 98.25 153 TRP A O 1
ATOM 1313 N N . ASN A 1 154 ? -6.978 -8.330 -4.141 1.00 97.88 154 ASN A N 1
ATOM 1314 C CA . ASN A 1 154 ? -7.313 -9.266 -3.080 1.00 97.88 154 ASN A CA 1
ATOM 1315 C C . ASN A 1 154 ? -7.690 -10.650 -3.632 1.00 97.88 154 ASN A C 1
ATOM 1317 O O . ASN A 1 154 ? -7.195 -11.648 -3.112 1.00 97.88 154 ASN A O 1
ATOM 1321 N N . ASP A 1 155 ? -8.498 -10.703 -4.695 1.00 96.75 155 ASP A N 1
ATOM 1322 C CA . ASP A 1 155 ? -8.892 -11.959 -5.351 1.00 96.75 155 ASP A CA 1
ATOM 1323 C C . ASP A 1 155 ? -7.698 -12.658 -6.022 1.00 96.75 155 ASP A C 1
ATOM 1325 O O . ASP A 1 155 ? -7.469 -13.853 -5.833 1.00 96.75 155 ASP A O 1
ATOM 1329 N N . ALA A 1 156 ? -6.871 -11.899 -6.748 1.00 96.56 156 ALA A N 1
ATOM 1330 C CA . ALA A 1 156 ? -5.715 -12.449 -7.455 1.00 96.56 156 ALA A CA 1
ATOM 1331 C C . ALA A 1 156 ? -4.591 -12.931 -6.516 1.00 96.56 156 ALA A C 1
ATOM 1333 O O . ALA A 1 156 ? -3.840 -13.841 -6.877 1.00 96.56 156 ALA A O 1
ATOM 1334 N N . TYR A 1 157 ? -4.457 -12.322 -5.332 1.00 95.69 157 TYR A N 1
ATOM 1335 C CA . TYR A 1 157 ? -3.354 -12.561 -4.396 1.00 95.69 157 TYR A CA 1
ATOM 1336 C C . TYR A 1 157 ? -3.885 -12.835 -2.973 1.00 95.69 157 TYR A C 1
ATOM 1338 O O . TYR A 1 157 ? -3.881 -11.935 -2.117 1.00 95.69 157 TYR A O 1
ATOM 1346 N N . PRO A 1 158 ? -4.340 -14.073 -2.688 1.00 95.62 158 PRO A N 1
ATOM 1347 C CA . PRO A 1 158 ? -4.873 -14.439 -1.377 1.00 95.62 158 PRO A CA 1
ATOM 1348 C C . PRO A 1 158 ? -3.812 -14.331 -0.263 1.00 95.62 158 PRO A C 1
ATOM 1350 O O . PRO A 1 158 ? -2.612 -14.311 -0.554 1.00 95.62 158 PRO A O 1
ATOM 1353 N N . PRO A 1 159 ? -4.228 -14.245 1.016 1.00 95.44 159 PRO A N 1
ATOM 1354 C CA . PRO A 1 159 ? -3.319 -14.243 2.160 1.00 95.44 159 PRO A CA 1
ATOM 1355 C C . PRO A 1 159 ? -2.353 -15.430 2.145 1.00 95.44 159 PRO A C 1
ATOM 1357 O O . PRO A 1 159 ? -2.749 -16.574 1.923 1.00 95.44 159 PRO A O 1
ATOM 1360 N N . SER A 1 160 ? -1.080 -15.148 2.404 1.00 90.88 160 SER A N 1
ATOM 1361 C CA . SER A 1 160 ? -0.044 -16.159 2.611 1.00 90.88 160 SER A CA 1
ATOM 1362 C C . SER A 1 160 ? 0.038 -16.591 4.080 1.00 90.88 160 SER A C 1
ATOM 1364 O O . SER A 1 160 ? -0.429 -15.881 4.972 1.00 90.88 160 SER A O 1
ATOM 1366 N N . ASP A 1 161 ? 0.732 -17.697 4.368 1.00 90.81 161 ASP A N 1
ATOM 1367 C CA . ASP A 1 161 ? 1.048 -18.110 5.749 1.00 90.81 161 ASP A CA 1
ATOM 1368 C C . ASP A 1 161 ? 1.779 -17.010 6.538 1.00 90.81 161 ASP A C 1
ATOM 1370 O O . ASP A 1 161 ? 1.650 -16.895 7.760 1.00 90.81 161 ASP A O 1
ATOM 1374 N N . TRP A 1 162 ? 2.544 -16.169 5.838 1.00 87.06 162 TRP A N 1
ATOM 1375 C CA . TRP A 1 162 ? 3.224 -15.035 6.444 1.00 87.06 162 TRP A CA 1
ATOM 1376 C C . TRP A 1 162 ? 2.252 -13.914 6.818 1.00 87.06 162 TRP A C 1
ATOM 1378 O O . TRP A 1 162 ? 2.377 -13.345 7.903 1.00 87.06 162 TRP A O 1
ATOM 1388 N N . ASP A 1 163 ? 1.261 -13.624 5.969 1.00 92.62 163 ASP A N 1
ATOM 1389 C CA . ASP A 1 163 ? 0.194 -12.678 6.308 1.00 92.62 163 ASP A CA 1
ATOM 1390 C C . ASP A 1 163 ? -0.581 -13.158 7.537 1.00 92.62 163 ASP A C 1
ATOM 1392 O O . ASP A 1 163 ? -0.799 -12.365 8.452 1.00 92.62 163 ASP A O 1
ATOM 1396 N N . MET A 1 164 ? -0.905 -14.456 7.597 1.00 95.12 164 MET A N 1
ATOM 1397 C CA . MET A 1 164 ? -1.559 -15.084 8.751 1.00 95.12 164 MET A CA 1
ATOM 1398 C C . MET A 1 164 ? -0.719 -14.938 10.023 1.00 95.12 164 MET A C 1
ATOM 1400 O O . MET A 1 164 ? -1.187 -14.384 11.014 1.00 95.12 164 MET A O 1
ATOM 1404 N N . THR A 1 165 ? 0.560 -15.325 9.967 1.00 94.69 165 THR A N 1
ATOM 1405 C CA . THR A 1 165 ? 1.492 -15.216 11.104 1.00 94.69 165 THR A CA 1
ATOM 1406 C C . THR A 1 165 ? 1.634 -13.770 11.577 1.00 94.69 165 THR A C 1
ATOM 1408 O O . THR A 1 165 ? 1.719 -13.482 12.771 1.00 94.69 165 THR A O 1
ATOM 1411 N N . ARG A 1 166 ? 1.682 -12.817 10.643 1.00 93.44 166 ARG A N 1
ATOM 1412 C CA . ARG A 1 166 ? 1.747 -11.401 10.992 1.00 93.44 166 ARG A CA 1
ATOM 1413 C C . ARG A 1 166 ? 0.449 -10.921 11.638 1.00 93.44 166 ARG A C 1
ATOM 1415 O O . ARG A 1 166 ? 0.533 -10.100 12.545 1.00 93.44 166 ARG A O 1
ATOM 1422 N N . ASN A 1 167 ? -0.708 -11.393 11.179 1.00 96.56 167 ASN A N 1
ATOM 1423 C CA . ASN A 1 167 ? -2.002 -11.055 11.770 1.00 96.56 167 ASN A CA 1
ATOM 1424 C C . ASN A 1 167 ? -2.116 -11.599 13.204 1.00 96.56 167 ASN A C 1
ATOM 1426 O O . ASN A 1 167 ? -2.550 -10.866 14.087 1.00 96.56 167 ASN A O 1
ATOM 1430 N N . ASP A 1 168 ? -1.619 -12.816 13.454 1.00 97.31 168 ASP A N 1
ATOM 1431 C CA . ASP A 1 168 ? -1.511 -13.398 14.802 1.00 97.31 168 ASP A CA 1
ATOM 1432 C C . ASP A 1 168 ? -0.638 -12.539 15.722 1.00 97.31 168 ASP A C 1
ATOM 1434 O O . ASP A 1 168 ? -1.045 -12.176 16.824 1.00 97.31 168 ASP A O 1
ATOM 1438 N N . ASN A 1 169 ? 0.545 -12.141 15.247 1.00 95.31 169 ASN A N 1
ATOM 1439 C CA . ASN A 1 169 ? 1.418 -11.255 16.014 1.00 95.31 169 ASN A CA 1
ATOM 1440 C C . ASN A 1 169 ? 0.751 -9.890 16.254 1.00 95.31 169 ASN A C 1
ATOM 1442 O O . ASN A 1 169 ? 0.835 -9.341 17.347 1.00 95.31 169 ASN A O 1
ATOM 1446 N N . ALA A 1 170 ? 0.090 -9.316 15.245 1.00 94.44 170 ALA A N 1
ATOM 1447 C CA . ALA A 1 170 ? -0.597 -8.037 15.388 1.00 94.44 170 ALA A CA 1
ATOM 1448 C C . ALA A 1 170 ? -1.700 -8.100 16.457 1.00 94.44 170 ALA A C 1
ATOM 1450 O O . ALA A 1 170 ? -1.808 -7.170 17.253 1.00 94.44 170 ALA A O 1
ATOM 1451 N N . GLU A 1 171 ? -2.443 -9.207 16.541 1.00 97.19 171 GLU A N 1
ATOM 1452 C CA . GLU A 1 171 ? -3.418 -9.442 17.609 1.00 97.19 171 GLU A CA 1
ATOM 1453 C C . GLU A 1 171 ? -2.766 -9.491 18.988 1.00 97.19 171 GLU A C 1
ATOM 1455 O O . GLU A 1 171 ? -3.251 -8.845 19.914 1.00 97.19 171 GLU A O 1
ATOM 1460 N N . GLU A 1 172 ? -1.649 -10.207 19.130 1.00 97.00 172 GLU A N 1
ATOM 1461 C CA . GLU A 1 172 ? -0.922 -10.288 20.400 1.00 97.00 172 GLU A CA 1
ATOM 1462 C C . GLU A 1 172 ? -0.471 -8.899 20.886 1.00 97.00 172 GLU A C 1
ATOM 1464 O O . GLU A 1 172 ? -0.556 -8.597 22.078 1.00 97.00 172 GLU A O 1
ATOM 1469 N N . TRP A 1 173 ? -0.024 -8.035 19.968 1.00 93.06 173 TRP A N 1
ATOM 1470 C CA . TRP A 1 173 ? 0.518 -6.714 20.301 1.00 93.06 173 TRP A CA 1
ATOM 1471 C C . TRP A 1 173 ? -0.533 -5.600 20.413 1.00 93.06 173 TRP A C 1
ATOM 1473 O O . TRP A 1 173 ? -0.395 -4.733 21.276 1.00 93.06 173 TRP A O 1
ATOM 1483 N N . GLN A 1 174 ? -1.550 -5.575 19.548 1.00 94.25 174 GLN A N 1
ATOM 1484 C CA . GLN A 1 174 ? -2.563 -4.509 19.500 1.00 94.25 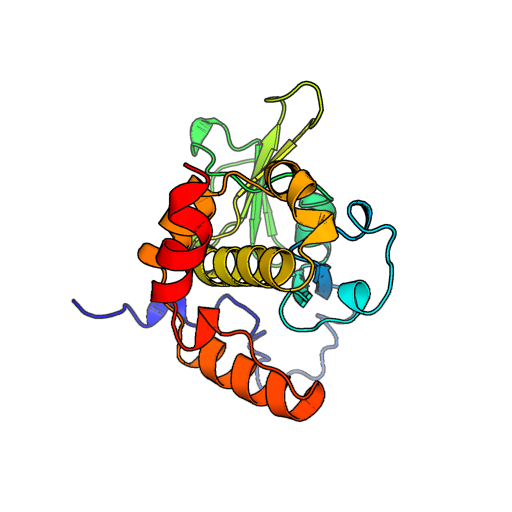174 GLN A CA 1
ATOM 1485 C C . GLN A 1 174 ? -3.930 -4.916 20.056 1.00 94.25 174 GLN A C 1
ATOM 1487 O O . GLN A 1 174 ? -4.740 -4.046 20.370 1.00 94.25 174 GLN A O 1
ATOM 1492 N N . GLY A 1 175 ? -4.194 -6.215 20.204 1.00 96.25 175 GLY A N 1
ATOM 1493 C CA . GLY A 1 175 ? -5.465 -6.745 20.701 1.00 96.25 175 GLY A CA 1
ATOM 1494 C C . GLY A 1 175 ? -6.574 -6.845 19.651 1.00 96.25 175 GLY A C 1
ATOM 1495 O O . GLY A 1 175 ? -7.714 -7.132 20.011 1.00 96.25 175 GLY A O 1
ATOM 1496 N N . ASN A 1 176 ? -6.276 -6.600 18.372 1.00 96.81 176 ASN A N 1
ATOM 1497 C CA . ASN A 1 176 ? -7.223 -6.729 17.267 1.00 96.81 176 ASN A CA 1
ATOM 1498 C C . ASN A 1 176 ? -6.577 -7.366 16.027 1.00 96.81 176 ASN A C 1
ATOM 1500 O O . ASN A 1 176 ? -5.360 -7.336 15.847 1.00 96.81 176 ASN A O 1
ATOM 1504 N N . ARG A 1 177 ? -7.419 -7.919 15.151 1.00 97.69 177 ARG A N 1
ATOM 1505 C CA . ARG A 1 177 ? -7.020 -8.567 13.895 1.00 97.69 177 ARG A CA 1
ATOM 1506 C C . ARG A 1 177 ? -7.498 -7.771 12.693 1.00 97.69 177 ARG A C 1
ATOM 1508 O O . ARG A 1 177 ? -8.523 -7.094 12.768 1.00 97.69 177 ARG A O 1
ATOM 1515 N N . ASN A 1 178 ? -6.817 -7.937 11.565 1.00 98.12 178 ASN A N 1
ATOM 1516 C CA . ASN A 1 178 ? -7.368 -7.575 10.270 1.00 98.12 178 ASN A CA 1
ATOM 1517 C C . ASN A 1 178 ? -8.267 -8.727 9.770 1.00 98.12 178 ASN A C 1
ATOM 1519 O O . ASN A 1 178 ? -7.733 -9.748 9.323 1.00 98.12 178 ASN A O 1
ATOM 1523 N N . PRO A 1 179 ? -9.610 -8.590 9.799 1.00 98.19 179 PRO A N 1
ATOM 1524 C CA . PRO A 1 179 ? -10.516 -9.659 9.384 1.00 98.19 179 PRO A CA 1
ATOM 1525 C C . PRO A 1 179 ? -10.387 -10.002 7.899 1.00 98.19 179 PRO A C 1
ATOM 1527 O O . PRO A 1 179 ? -10.721 -11.114 7.513 1.00 98.19 179 PRO A O 1
ATOM 1530 N N . PHE A 1 180 ? -9.874 -9.096 7.063 1.00 98.56 180 PHE A N 1
ATOM 1531 C CA . PHE A 1 180 ? -9.653 -9.369 5.644 1.00 98.56 180 PHE A CA 1
ATOM 1532 C C . PHE A 1 180 ? -8.449 -10.277 5.393 1.00 98.56 180 PHE A C 1
ATOM 1534 O O . PHE A 1 180 ? -8.351 -10.867 4.322 1.00 98.56 180 PHE A O 1
ATOM 1541 N N . VAL A 1 181 ? -7.528 -10.407 6.353 1.00 98.12 181 VAL A N 1
ATOM 1542 C CA . VAL A 1 181 ? -6.460 -11.415 6.278 1.00 98.12 181 VAL A CA 1
ATOM 1543 C C . VAL A 1 181 ? -7.002 -12.797 6.636 1.00 98.12 181 VAL A C 1
ATOM 1545 O O . VAL A 1 181 ? -6.684 -13.754 5.942 1.00 98.12 181 VAL A O 1
ATOM 1548 N N . ASP A 1 182 ? -7.849 -12.900 7.661 1.00 97.88 182 ASP A N 1
ATOM 1549 C CA . ASP A 1 182 ? -8.435 -14.187 8.067 1.00 97.88 182 ASP A CA 1
ATOM 1550 C C . ASP A 1 182 ? -9.526 -14.664 7.086 1.00 97.88 182 ASP A C 1
ATOM 1552 O O . ASP A 1 182 ? -9.664 -15.859 6.827 1.00 97.88 182 ASP A O 1
ATOM 1556 N N . HIS A 1 183 ? -10.284 -13.715 6.532 1.00 98.00 183 HIS A N 1
ATOM 1557 C CA . HIS A 1 183 ? -11.440 -13.927 5.665 1.00 98.00 183 HIS A CA 1
ATOM 1558 C C . HIS A 1 183 ? -11.395 -12.969 4.458 1.00 98.00 183 HIS A C 1
ATOM 1560 O O . HIS A 1 183 ? -12.122 -11.965 4.426 1.00 98.00 183 HIS A O 1
ATOM 1566 N N . PRO A 1 184 ? -10.535 -13.230 3.455 1.00 97.62 184 PRO A N 1
ATOM 1567 C CA . PRO A 1 184 ? -10.371 -12.352 2.292 1.00 97.62 184 PRO A CA 1
ATOM 1568 C C . PRO A 1 184 ? -11.654 -12.174 1.470 1.00 97.62 184 PRO A C 1
ATOM 1570 O O . PRO A 1 184 ? -11.818 -11.157 0.801 1.00 97.62 184 PRO A O 1
ATOM 1573 N N . GLU A 1 185 ? -12.604 -13.106 1.544 1.00 97.06 185 GLU A N 1
ATOM 1574 C CA . GLU A 1 185 ? -13.923 -12.996 0.916 1.00 97.06 185 GLU A CA 1
ATOM 1575 C C . GLU A 1 185 ? -14.790 -11.867 1.497 1.00 97.06 185 GLU A C 1
ATOM 1577 O O . GLU A 1 185 ? -15.751 -11.428 0.860 1.00 97.06 185 GLU A O 1
ATOM 1582 N N . LEU A 1 186 ? -14.476 -11.377 2.702 1.00 97.62 186 LEU A N 1
ATOM 1583 C CA . LEU A 1 186 ? -15.190 -10.247 3.296 1.00 97.62 186 LEU A CA 1
ATOM 1584 C C . LEU A 1 186 ? -14.891 -8.931 2.578 1.00 97.62 186 LEU A C 1
ATOM 1586 O O . LEU A 1 186 ? -15.726 -8.034 2.653 1.00 97.62 186 LEU A O 1
ATOM 1590 N N . CYS A 1 187 ? -13.761 -8.816 1.871 1.00 97.25 187 CYS A N 1
ATOM 1591 C CA . CYS A 1 187 ? -13.435 -7.624 1.087 1.00 97.25 187 CYS A CA 1
ATOM 1592 C C . CYS A 1 187 ? -14.527 -7.326 0.058 1.00 97.25 187 CYS A C 1
ATOM 1594 O O . CYS A 1 187 ? -15.100 -6.240 0.071 1.00 97.25 187 CYS A O 1
ATOM 1596 N N . GLU A 1 188 ? -14.873 -8.320 -0.763 1.00 94.81 188 GLU A N 1
ATOM 1597 C CA . GLU A 1 188 ? -15.929 -8.190 -1.770 1.00 94.81 188 GLU A CA 1
ATOM 1598 C C . GLU A 1 188 ? -17.259 -7.834 -1.104 1.00 94.81 188 GLU A C 1
ATOM 1600 O O . GLU A 1 188 ? -17.909 -6.859 -1.457 1.00 94.81 188 GLU A O 1
ATOM 1605 N N . ARG A 1 189 ? -17.631 -8.560 -0.045 1.00 94.62 189 ARG A N 1
ATOM 1606 C CA . ARG A 1 189 ? -18.900 -8.330 0.658 1.00 94.62 189 ARG A CA 1
ATOM 1607 C C . ARG A 1 189 ? -19.016 -6.940 1.282 1.00 94.62 189 ARG A C 1
ATOM 1609 O O . ARG A 1 189 ? -20.132 -6.447 1.402 1.00 94.62 189 ARG A O 1
ATOM 1616 N N . ALA A 1 190 ? -17.906 -6.354 1.723 1.00 94.00 190 ALA A N 1
ATOM 1617 C CA . ALA A 1 190 ? -17.882 -5.045 2.366 1.00 94.00 190 ALA A CA 1
ATOM 1618 C C . ALA A 1 190 ? -17.867 -3.885 1.359 1.00 94.00 190 ALA A C 1
ATOM 1620 O O . ALA A 1 190 ? -18.382 -2.816 1.675 1.00 94.00 190 ALA A O 1
ATOM 1621 N N . TYR A 1 191 ? -17.300 -4.088 0.165 1.00 95.62 191 TYR A N 1
ATOM 1622 C CA . TYR A 1 191 ? -17.005 -3.003 -0.777 1.00 95.62 191 TYR A CA 1
ATOM 1623 C C . TYR A 1 191 ? -17.692 -3.117 -2.148 1.00 95.62 191 TYR A C 1
ATOM 1625 O O . TYR A 1 191 ? -17.684 -2.139 -2.890 1.00 95.62 191 TYR A O 1
ATOM 1633 N N . GLN A 1 192 ? -18.340 -4.239 -2.482 1.00 87.12 192 GLN A N 1
ATOM 1634 C CA . GLN A 1 192 ? -19.038 -4.434 -3.769 1.00 87.12 192 GLN A CA 1
ATOM 1635 C C . GLN A 1 192 ? -20.155 -3.411 -4.049 1.00 87.12 192 GLN A C 1
ATOM 1637 O O . GLN A 1 192 ? -20.504 -3.182 -5.199 1.00 87.12 192 GLN A O 1
ATOM 1642 N N . ASP A 1 193 ? -20.737 -2.792 -3.018 1.00 86.69 193 ASP A N 1
ATOM 1643 C CA . ASP A 1 193 ? -21.806 -1.795 -3.189 1.00 86.69 193 ASP A CA 1
ATOM 1644 C C . ASP A 1 193 ? -21.253 -0.380 -3.461 1.00 86.69 193 ASP A C 1
ATOM 1646 O O . ASP A 1 193 ? -22.018 0.555 -3.691 1.00 86.69 193 ASP A O 1
ATOM 1650 N N . MET A 1 194 ? -19.924 -0.210 -3.421 1.00 83.75 194 MET A N 1
ATOM 1651 C CA . MET A 1 194 ? -19.222 1.024 -3.800 1.00 83.75 194 MET A CA 1
ATOM 1652 C C . MET A 1 194 ? -18.849 1.064 -5.290 1.00 83.75 194 MET A C 1
ATOM 1654 O O . MET A 1 194 ? -18.118 1.962 -5.710 1.00 83.75 194 MET A O 1
ATOM 1658 N N . LEU A 1 195 ? -19.318 0.071 -6.052 1.00 69.81 195 LEU A N 1
ATOM 1659 C CA . LEU A 1 195 ? -19.095 -0.107 -7.486 1.00 69.81 195 LEU A CA 1
ATOM 1660 C C . LEU A 1 195 ? -20.057 0.720 -8.352 1.00 69.81 195 LEU A C 1
ATOM 1662 O O . LEU A 1 195 ? -21.237 0.888 -7.967 1.00 69.81 195 LEU A O 1
#

Radius of gyration: 16.7 Å; chains: 1; bounding box: 50×42×42 Å

pLDDT: mean 86.24, std 18.28, range [29.59, 98.62]